Protein 1VKW (pdb70)

Solvent-accessible surface area: 11860 Å² total

Foldseek 3Di:
DDDPPDDDDDFALLVLLVQADAADAADPPDDCVVVVVLVPDDFDFQPDQFDKDWDPVDPQTKIWTFFDPDQRRLLRRLQRVLSSSSVLSRVQKHWHWDDDPDPRTRIIITIHHHPDRDDDQDFDDLVVQEPDDLVVDDPLVNSLSVLRSFADVVNPSFWHWYDDPQKIKIFGPRRSSNSNSVNSSQRSLCVVLVDHWHWDDDPDTMIMTRRND

Organism: Thermotoga maritima (strain ATCC 43589 / DSM 3109 / JCM 10099 / NBRC 100826 / MSB8) (NCBI:txid243274)

B-factor: mean 36.59, std 9.42, range [19.05, 87.23]

Secondary structure (DSSP, 8-state):
----S-------HHHHHHH--B---B-----HHHHHHHHH-----SS-----EEE-SSSSEEEE----SSHHHHHHHHHHHHHHHHHHHHTT-EEE----SSTT-S--EEEE-BS----------HHHHBSS-GGGS-HHHHHHH--TTS--GGG----EEEE-SSEEEEE-S-HHHHHHHHHHHHHHHHHHHSS--EEEEETTTEEEEES--

Radius of gyration: 17.35 Å; Cα contacts (8 Å, |Δi|>4): 356; chains: 1; bounding box: 37×42×56 Å

Nearest PDB structures (foldseek):
  1vkw-assembly1_A  TM=1.005E+00  e=9.654E-43  Thermotoga maritima MSB8
  9cxn-assembly1_B  TM=3.225E-01  e=1.544E+00  Homo sapiens
  9cx8-assembly1_B  TM=3.210E-01  e=4.186E+00  Homo sapiens
  9cxw-assembly1_B  TM=3.271E-01  e=6.311E+00  Homo sapiens

CATH classification: 3.40.109.10 (+1 more: 3.40.109.30)

Structure (mmCIF, N/CA/C/O backbone):
data_1VKW
#
_entry.id   1VKW
#
_cell.length_a   45.299
_cell.length_b   45.299
_cell.length_c   192.752
_cell.angle_alpha   90.00
_cell.angle_beta   90.00
_cell.angle_gamma   120.00
#
_symmetry.space_group_name_H-M   'P 31 2 1'
#
loop_
_entity.id
_entity.type
_entity.pdbx_description
1 polymer 'putative nitroreductase'
2 non-polymer 'SULFATE ION'
3 water water
#
loop_
_atom_site.group_PDB
_atom_site.id
_atom_site.type_symbol
_atom_site.label_atom_id
_atom_site.label_alt_id
_atom_site.label_comp_id
_atom_site.label_asym_id
_atom_site.label_entity_id
_atom_site.label_seq_id
_atom_site.pdbx_PDB_ins_code
_atom_site.Cartn_x
_atom_site.Cartn_y
_atom_site.Cartn_z
_atom_site.occupancy
_atom_site.B_iso_or_equiv
_atom_site.auth_seq_id
_atom_site.auth_comp_id
_atom_site.auth_asym_id
_atom_site.auth_atom_id
_atom_site.pdbx_PDB_model_num
ATOM 1 N N . GLY A 1 2 ? 28.044 -14.750 -13.664 1.00 43.23 -10 GLY A N 1
ATOM 2 C CA . GLY A 1 2 ? 27.976 -15.708 -12.520 1.00 44.11 -10 GLY A CA 1
ATOM 3 C C . GLY A 1 2 ? 26.543 -15.850 -12.054 1.00 44.14 -10 GLY A C 1
ATOM 4 O O . GLY A 1 2 ? 25.648 -15.207 -12.613 1.00 42.92 -10 GLY A O 1
ATOM 5 N N . SER A 1 3 ? 26.321 -16.685 -11.038 1.00 44.78 -9 SER A N 1
ATOM 6 C CA . SER A 1 3 ? 24.989 -16.836 -10.450 1.00 46.19 -9 SER A CA 1
ATOM 7 C C . SER A 1 3 ? 25.036 -16.899 -8.922 1.00 46.42 -9 SER A C 1
ATOM 8 O O . SER A 1 3 ? 26.060 -17.235 -8.328 1.00 45.47 -9 SER A O 1
ATOM 11 N N . ASP A 1 4 ? 23.911 -16.563 -8.301 1.00 46.44 -8 ASP A N 1
ATOM 12 C CA . ASP A 1 4 ? 23.837 -16.426 -6.850 1.00 46.88 -8 ASP A CA 1
ATOM 13 C C . ASP A 1 4 ? 22.401 -16.124 -6.426 1.00 46.23 -8 ASP A C 1
ATOM 14 O O . ASP A 1 4 ? 21.617 -15.564 -7.207 1.00 45.17 -8 ASP A O 1
ATOM 19 N N . LYS A 1 5 ? 22.052 -16.481 -5.193 1.00 44.67 -7 LYS A N 1
ATOM 20 C CA . LYS A 1 5 ? 20.764 -16.083 -4.626 1.00 44.63 -7 LYS A CA 1
ATOM 21 C C . LYS A 1 5 ? 20.602 -14.573 -4.702 1.00 43.58 -7 LYS A C 1
ATOM 22 O O . LYS A 1 5 ? 21.582 -13.846 -4.606 1.00 44.56 -7 LYS A O 1
ATOM 28 N N . ILE A 1 6 ? 19.369 -14.107 -4.879 1.00 44.06 -6 ILE A N 1
ATOM 29 C CA . ILE A 1 6 ? 19.082 -12.673 -4.856 1.00 45.22 -6 ILE A CA 1
ATOM 30 C C . ILE A 1 6 ? 19.565 -12.064 -3.533 1.00 45.65 -6 ILE A C 1
ATOM 31 O O . ILE A 1 6 ? 20.239 -11.028 -3.534 1.00 44.73 -6 ILE A O 1
ATOM 36 N N . HIS A 1 7 ? 19.235 -12.720 -2.419 1.00 45.95 -5 HIS A N 1
ATOM 37 C CA . HIS A 1 7 ? 19.818 -12.369 -1.121 1.00 46.31 -5 HIS A CA 1
ATOM 38 C C . HIS A 1 7 ? 19.946 -13.595 -0.232 1.00 48.21 -5 HIS A C 1
ATOM 39 O O . HIS A 1 7 ? 18.980 -14.332 -0.045 1.00 48.34 -5 HIS A O 1
ATOM 46 N N . HIS A 1 8 ? 21.140 -13.814 0.313 1.00 51.29 -4 HIS A N 1
ATOM 47 C CA . HIS A 1 8 ? 21.306 -14.767 1.414 1.00 53.57 -4 HIS A CA 1
ATOM 48 C C . HIS A 1 8 ? 20.915 -14.034 2.695 1.00 54.37 -4 HIS A C 1
ATOM 49 O O . HIS A 1 8 ? 21.176 -12.837 2.830 1.00 53.18 -4 HIS A O 1
ATOM 56 N N . HIS A 1 9 ? 20.296 -14.744 3.633 1.00 55.90 -3 HIS A N 1
ATOM 57 C CA . HIS A 1 9 ? 19.858 -14.099 4.861 1.00 57.72 -3 HIS A CA 1
ATOM 58 C C . HIS A 1 9 ? 21.047 -13.831 5.774 1.00 58.02 -3 HIS A C 1
ATOM 59 O O . HIS A 1 9 ? 22.013 -14.596 5.804 1.00 57.31 -3 HIS A O 1
ATOM 66 N N . HIS A 1 10 ? 20.969 -12.720 6.495 1.00 59.53 -2 HIS A N 1
ATOM 67 C CA . HIS A 1 10 ? 21.936 -12.389 7.537 1.00 60.70 -2 HIS A CA 1
ATOM 68 C C . HIS A 1 10 ? 21.180 -12.030 8.814 1.00 60.59 -2 HIS A C 1
ATOM 69 O O . HIS A 1 10 ? 20.108 -11.422 8.764 1.00 59.75 -2 HIS A O 1
ATOM 76 N N . HIS A 1 11 ? 21.735 -12.421 9.953 1.00 61.81 -1 HIS A N 1
ATOM 77 C CA . HIS A 1 11 ? 21.177 -12.043 11.243 1.00 63.07 -1 HIS A CA 1
ATOM 78 C C . HIS A 1 11 ? 21.252 -10.529 11.387 1.00 62.30 -1 HIS A C 1
ATOM 79 O O . HIS A 1 11 ? 22.341 -9.959 11.349 1.00 62.93 -1 HIS A O 1
ATOM 86 N N . HIS A 1 12 ? 20.094 -9.885 11.515 1.00 60.99 0 HIS A N 1
ATOM 87 C CA . HIS A 1 12 ? 20.033 -8.455 11.820 1.00 60.41 0 HIS A CA 1
ATOM 88 C C . HIS A 1 12 ? 20.361 -8.268 13.298 1.00 57.31 0 HIS A C 1
ATOM 89 O O . HIS A 1 12 ? 19.612 -8.729 14.162 1.00 58.67 0 HIS A O 1
ATOM 104 N N . ASN A 1 14 ? 20.447 -6.000 16.506 1.00 40.26 2 ASN A N 1
ATOM 105 C CA . ASN A 1 14 ? 19.838 -4.788 17.037 1.00 36.69 2 ASN A CA 1
ATOM 106 C C . ASN A 1 14 ? 20.907 -3.932 17.708 1.00 33.62 2 ASN A C 1
ATOM 107 O O . ASN A 1 14 ? 22.058 -4.353 17.842 1.00 29.96 2 ASN A O 1
ATOM 112 N N . ILE A 1 15 ? 20.518 -2.722 18.095 1.00 30.85 3 ILE A N 1
ATOM 113 C CA . ILE A 1 15 ? 21.435 -1.751 18.666 1.00 29.68 3 ILE A CA 1
ATOM 114 C C . ILE A 1 15 ? 22.229 -2.294 19.867 1.00 27.22 3 ILE A C 1
ATOM 115 O O . ILE A 1 15 ? 23.404 -1.976 20.023 1.00 26.16 3 ILE A O 1
ATOM 120 N N . PHE A 1 16 ? 21.590 -3.093 20.717 1.00 26.03 4 PHE A N 1
ATOM 121 C CA . PHE A 1 16 ? 22.256 -3.634 21.895 1.00 26.88 4 PHE A CA 1
ATOM 122 C C . PHE A 1 16 ? 23.371 -4.603 21.493 1.00 27.39 4 PHE A C 1
ATOM 123 O O . PHE A 1 16 ? 24.483 -4.579 22.041 1.00 26.52 4 PHE A O 1
ATOM 131 N N . GLU A 1 17 ? 23.074 -5.440 20.508 1.00 28.22 5 GLU A N 1
ATOM 132 C CA . GLU A 1 17 ? 24.041 -6.418 20.030 1.00 28.47 5 GLU A CA 1
ATOM 133 C C . GLU A 1 17 ? 25.196 -5.715 19.312 1.00 26.79 5 GLU A C 1
ATOM 134 O O . GLU A 1 17 ? 26.347 -6.078 19.499 1.00 28.02 5 GLU A O 1
ATOM 140 N N . ALA A 1 18 ? 24.898 -4.681 18.530 1.00 28.17 6 ALA A N 1
ATOM 141 C CA . ALA A 1 18 ? 25.947 -3.892 17.858 1.00 26.80 6 ALA A CA 1
ATOM 142 C C . ALA A 1 18 ? 26.907 -3.237 18.852 1.00 26.80 6 ALA A C 1
ATOM 143 O O . ALA A 1 18 ? 28.124 -3.301 18.681 1.00 27.41 6 ALA A O 1
ATOM 145 N N . ILE A 1 19 ? 26.365 -2.600 19.890 1.00 26.11 7 ILE A N 1
ATOM 146 C CA . ILE A 1 19 ? 27.202 -1.989 20.921 1.00 25.72 7 ILE A CA 1
ATOM 147 C C . ILE A 1 19 ? 28.050 -3.056 21.619 1.00 26.51 7 ILE A C 1
ATOM 148 O O . ILE A 1 19 ? 29.252 -2.868 21.825 1.00 27.31 7 ILE A O 1
ATOM 153 N N . GLU A 1 20 ? 27.429 -4.177 21.973 1.00 27.96 8 GLU A N 1
ATOM 154 C CA . GLU A 1 20 ? 28.131 -5.239 22.685 1.00 30.56 8 GLU A CA 1
ATOM 155 C C . GLU A 1 20 ? 29.173 -5.936 21.799 1.00 28.80 8 GLU A C 1
ATOM 156 O O . GLU A 1 20 ? 30.184 -6.417 22.303 1.00 28.00 8 GLU A O 1
ATOM 162 N N . ASN A 1 21 ? 28.934 -5.993 20.489 1.00 28.29 9 ASN A N 1
ATOM 163 C CA . ASN A 1 21 ? 29.891 -6.630 19.561 1.00 28.17 9 ASN A CA 1
ATOM 164 C C . ASN A 1 21 ? 30.912 -5.671 18.946 1.00 26.59 9 ASN A C 1
ATOM 165 O O . ASN A 1 21 ? 31.764 -6.094 18.165 1.00 27.38 9 ASN A O 1
ATOM 170 N N . ARG A 1 22 ? 30.834 -4.393 19.284 1.00 26.14 10 ARG A N 1
ATOM 171 C CA . ARG A 1 22 ? 31.800 -3.421 18.768 1.00 26.09 10 ARG A CA 1
ATOM 172 C C . ARG A 1 22 ? 33.074 -3.460 19.599 1.00 26.79 10 ARG A C 1
ATOM 173 O O . ARG A 1 22 ? 33.035 -3.185 20.796 1.00 24.96 10 ARG A O 1
ATOM 181 N N . HIS A 1 23 ? 34.198 -3.777 18.955 1.00 27.36 11 HIS A N 1
ATOM 182 C CA . HIS A 1 23 ? 35.519 -3.773 19.610 1.00 28.65 11 HIS A CA 1
ATOM 183 C C . HIS A 1 23 ? 36.516 -3.037 18.727 1.00 28.71 11 HIS A C 1
ATOM 184 O O . HIS A 1 23 ? 36.385 -3.030 17.508 1.00 29.31 11 HIS A O 1
ATOM 191 N N . SER A 1 24 ? 37.528 -2.438 19.336 1.00 29.82 12 SER A N 1
ATOM 192 C CA . SER A 1 24 ? 38.602 -1.824 18.559 1.00 31.25 12 SER A CA 1
ATOM 193 C C . SER A 1 24 ? 39.479 -2.925 17.968 1.00 31.89 12 SER A C 1
ATOM 194 O O . SER A 1 24 ? 39.993 -3.768 18.702 1.00 31.75 12 SER A O 1
ATOM 197 N N . VAL A 1 25 ? 39.603 -2.928 16.640 1.00 32.55 13 VAL A N 1
ATOM 198 C CA . VAL A 1 25 ? 40.399 -3.911 15.909 1.00 33.46 13 VAL A CA 1
ATOM 199 C C . VAL A 1 25 ? 41.399 -3.168 15.023 1.00 33.77 13 VAL A C 1
ATOM 200 O O . VAL A 1 25 ? 41.016 -2.266 14.285 1.00 33.00 13 VAL A O 1
ATOM 204 N N . ARG A 1 26 ? 42.674 -3.532 15.139 1.00 35.80 14 ARG A N 1
ATOM 205 C CA . ARG A 1 26 ? 43.757 -2.978 14.307 1.00 37.27 14 ARG A CA 1
ATOM 206 C C . ARG A 1 26 ? 44.280 -4.015 13.303 1.00 38.52 14 ARG A C 1
ATOM 207 O O . ARG A 1 26 ? 44.885 -3.657 12.290 1.00 39.34 14 ARG A O 1
ATOM 215 N N . ASP A 1 27 ? 44.041 -5.294 13.590 1.00 39.61 15 ASP A N 1
ATOM 216 C CA . ASP A 1 27 ? 44.556 -6.402 12.795 1.00 39.92 15 ASP A CA 1
ATOM 217 C C . ASP A 1 27 ? 43.415 -7.027 11.978 1.00 41.08 15 ASP A C 1
ATOM 218 O O . ASP A 1 27 ? 42.559 -7.724 12.529 1.00 41.13 15 ASP A O 1
ATOM 223 N N . PHE A 1 28 ? 43.419 -6.769 10.666 1.00 42.02 16 PHE A N 1
ATOM 224 C CA . PHE A 1 28 ? 42.305 -7.113 9.771 1.00 42.67 16 PHE A CA 1
ATOM 225 C C . PHE A 1 28 ? 42.680 -8.150 8.720 1.00 45.00 16 PHE A C 1
ATOM 226 O O . PHE A 1 28 ? 43.830 -8.581 8.634 1.00 45.25 16 PHE A O 1
ATOM 234 N N . LEU A 1 29 ? 41.681 -8.536 7.925 1.00 46.85 17 LEU A N 1
ATOM 235 C CA . LEU A 1 29 ? 41.868 -9.331 6.713 1.00 48.34 17 LEU A CA 1
ATOM 236 C C . LEU A 1 29 ? 41.783 -8.393 5.499 1.00 49.80 17 LEU A C 1
ATOM 237 O O . LEU A 1 29 ? 41.987 -7.187 5.635 1.00 49.94 17 LEU A O 1
ATOM 242 N N . GLU A 1 30 ? 41.521 -8.945 4.313 1.00 51.40 18 GLU A N 1
ATOM 243 C CA . GLU A 1 30 ? 41.181 -8.141 3.130 1.00 51.91 18 GLU A CA 1
ATOM 244 C C . GLU A 1 30 ? 39.998 -8.714 2.335 1.00 52.30 18 GLU A C 1
ATOM 245 O O . GLU A 1 30 ? 39.665 -8.199 1.267 1.00 51.97 18 GLU A O 1
ATOM 251 N N . ARG A 1 31 ? 39.342 -9.738 2.883 1.00 53.01 19 ARG A N 1
ATOM 252 C CA . ARG A 1 31 ? 38.417 -10.595 2.124 1.00 53.42 19 ARG A CA 1
ATOM 253 C C . ARG A 1 31 ? 37.483 -9.878 1.149 1.00 53.91 19 ARG A C 1
ATOM 254 O O . ARG A 1 31 ? 37.221 -10.393 0.064 1.00 53.59 19 ARG A O 1
ATOM 262 N N . LYS A 1 32 ? 36.976 -8.708 1.528 1.00 55.12 20 LYS A N 1
ATOM 263 C CA . LYS A 1 32 ? 36.098 -7.947 0.638 1.00 56.14 20 LYS A CA 1
ATOM 264 C C . LYS A 1 32 ? 35.795 -6.534 1.134 1.00 56.95 20 LYS A C 1
ATOM 265 O O . LYS A 1 32 ? 35.658 -6.297 2.337 1.00 57.00 20 LYS A O 1
ATOM 275 N N . PRO A 1 34 ? 33.575 -3.989 -1.327 1.00 54.99 22 PRO A N 1
ATOM 276 C CA . PRO A 1 34 ? 33.065 -3.494 -2.604 1.00 53.68 22 PRO A CA 1
ATOM 277 C C . PRO A 1 34 ? 32.554 -2.055 -2.519 1.00 52.20 22 PRO A C 1
ATOM 278 O O . PRO A 1 34 ? 32.564 -1.457 -1.446 1.00 52.25 22 PRO A O 1
ATOM 282 N N . GLU A 1 35 ? 32.132 -1.501 -3.653 1.00 50.72 23 GLU A N 1
ATOM 283 C CA . GLU A 1 35 ? 31.458 -0.200 -3.673 1.00 49.08 23 GLU A CA 1
ATOM 284 C C . GLU A 1 35 ? 30.078 -0.325 -3.021 1.00 47.80 23 GLU A C 1
ATOM 285 O O . GLU A 1 35 ? 29.525 0.654 -2.512 1.00 47.14 23 GLU A O 1
ATOM 287 N N . ARG A 1 36 ? 29.536 -1.542 -3.045 1.00 46.24 24 ARG A N 1
ATOM 288 C CA . ARG A 1 36 ? 28.279 -1.869 -2.379 1.00 44.89 24 ARG A CA 1
ATOM 289 C C . ARG A 1 36 ? 28.274 -1.474 -0.901 1.00 42.88 24 ARG A C 1
ATOM 290 O O . ARG A 1 36 ? 27.254 -1.008 -0.397 1.00 41.99 24 ARG A O 1
ATOM 298 N N . VAL A 1 37 ? 29.400 -1.650 -0.210 1.00 41.33 25 VAL A N 1
ATOM 299 C CA . VAL A 1 37 ? 29.484 -1.243 1.198 1.00 40.39 25 VAL A CA 1
ATOM 300 C C . VAL A 1 37 ? 29.597 0.277 1.331 1.00 38.58 25 VAL A C 1
ATOM 301 O O . VAL A 1 37 ? 29.116 0.842 2.307 1.00 37.19 25 VAL A O 1
ATOM 305 N N . LYS A 1 38 ? 30.214 0.938 0.351 1.00 37.31 26 LYS A N 1
ATOM 306 C CA . LYS A 1 38 ? 30.172 2.403 0.289 1.00 36.45 26 LYS A CA 1
ATOM 307 C C . LYS A 1 38 ? 28.721 2.857 0.120 1.00 35.66 26 LYS A C 1
ATOM 308 O O . LYS A 1 38 ? 28.265 3.767 0.820 1.00 34.72 26 LYS A O 1
ATOM 314 N N . ASP A 1 39 ? 28.001 2.202 -0.796 1.00 34.71 27 ASP A N 1
ATOM 315 C CA . ASP A 1 39 ? 26.576 2.481 -1.014 1.00 34.32 27 ASP A CA 1
ATOM 316 C C . ASP A 1 39 ? 25.787 2.338 0.283 1.00 33.59 27 ASP A C 1
ATOM 317 O O . ASP A 1 39 ? 25.014 3.225 0.651 1.00 33.05 27 ASP A O 1
ATOM 322 N N . ASP A 1 40 ? 26.000 1.223 0.977 1.00 32.94 28 ASP A N 1
ATOM 323 C CA . ASP A 1 40 ? 25.309 0.944 2.234 1.00 32.68 28 ASP A CA 1
ATOM 324 C C . ASP A 1 40 ? 25.521 2.064 3.268 1.00 31.88 28 ASP A C 1
ATOM 325 O O . ASP A 1 40 ? 24.571 2.494 3.922 1.00 31.14 28 ASP A O 1
ATOM 330 N N . ILE A 1 41 ? 26.760 2.537 3.396 1.00 31.66 29 ILE A N 1
ATOM 331 C CA . ILE A 1 41 ? 27.083 3.622 4.330 1.00 32.31 29 ILE A CA 1
ATOM 332 C C . ILE A 1 41 ? 26.368 4.909 3.940 1.00 31.83 29 ILE A C 1
ATOM 333 O O . ILE A 1 41 ? 25.806 5.597 4.790 1.00 29.43 29 ILE A O 1
ATOM 338 N N . GLU A 1 42 ? 26.392 5.231 2.650 1.00 33.40 30 GLU A N 1
ATOM 339 C CA . GLU A 1 42 ? 25.770 6.461 2.150 1.00 33.82 30 GLU A CA 1
ATOM 340 C C . GLU A 1 42 ? 24.250 6.491 2.359 1.00 33.30 30 GLU A C 1
ATOM 341 O O . GLU A 1 42 ? 23.672 7.558 2.574 1.00 33.46 30 GLU A O 1
ATOM 347 N N . ASN A 1 43 ? 23.620 5.322 2.330 1.00 32.67 31 ASN A N 1
ATOM 348 C CA . ASN A 1 43 ? 22.184 5.220 2.564 1.00 33.86 31 ASN A CA 1
ATOM 349 C C . ASN A 1 43 ? 21.807 5.258 4.051 1.00 34.41 31 ASN A C 1
ATOM 350 O O . ASN A 1 43 ? 20.647 5.504 4.389 1.00 35.64 31 ASN A O 1
ATOM 355 N N . LEU A 1 44 ? 22.772 4.992 4.932 1.00 33.90 32 LEU A N 1
ATOM 356 C CA . LEU A 1 44 ? 22.522 4.984 6.369 1.00 33.73 32 LEU A CA 1
ATOM 357 C C . LEU A 1 44 ? 21.883 6.307 6.776 1.00 33.70 32 LEU A C 1
ATOM 358 O O . LEU A 1 44 ? 22.413 7.371 6.462 1.00 32.94 32 LEU A O 1
ATOM 363 N N . LEU A 1 45 ? 20.742 6.240 7.457 1.00 34.58 33 LEU A N 1
ATOM 364 C CA . LEU A 1 45 ? 20.136 7.439 8.027 1.00 34.80 33 LEU A CA 1
ATOM 365 C C . LEU A 1 45 ? 20.897 7.788 9.298 1.00 34.20 33 LEU A C 1
ATOM 366 O O . LEU A 1 45 ? 21.015 6.957 10.211 1.00 33.52 33 LEU A O 1
ATOM 371 N N . VAL A 1 46 ? 21.425 9.009 9.347 1.00 32.46 34 VAL A N 1
ATOM 372 C CA . VAL A 1 46 ? 22.211 9.462 10.496 1.00 32.29 34 VAL A CA 1
ATOM 373 C C . VAL A 1 46 ? 21.477 10.587 11.216 1.00 30.75 34 VAL A C 1
ATOM 374 O O . VAL A 1 46 ? 20.944 11.493 10.579 1.00 26.90 34 VAL A O 1
ATOM 378 N N . LYS A 1 47 ? 21.422 10.501 12.545 1.00 30.45 35 LYS A N 1
ATOM 379 C CA . LYS A 1 47 ? 20.906 11.594 13.364 1.00 28.94 35 LYS A CA 1
ATOM 380 C C . LYS A 1 47 ? 22.030 12.606 13.576 1.00 28.46 35 LYS A C 1
ATOM 381 O O . LYS A 1 47 ? 23.190 12.229 13.743 1.00 28.56 35 LYS A O 1
ATOM 387 N N . PHE A 1 48 ? 21.693 13.888 13.557 1.00 28.11 36 PHE A N 1
ATOM 388 C CA . PHE A 1 48 ? 22.672 14.925 13.859 1.00 29.02 36 PHE A CA 1
ATOM 389 C C . PHE A 1 48 ? 22.070 15.975 14.787 1.00 31.30 36 PHE A C 1
ATOM 390 O O . PHE A 1 48 ? 20.845 16.112 14.883 1.00 32.26 36 PHE A O 1
ATOM 398 N N . ILE A 1 49 ? 22.938 16.693 15.490 1.00 31.18 37 ILE A N 1
ATOM 399 C CA . ILE A 1 49 ? 22.502 17.672 16.472 1.00 32.83 37 ILE A CA 1
ATOM 400 C C . ILE A 1 49 ? 22.252 19.034 15.814 1.00 34.04 37 ILE A C 1
ATOM 401 O O . ILE A 1 49 ? 21.209 19.656 16.046 1.00 34.47 37 ILE A O 1
ATOM 406 N N . THR A 1 50 ? 23.218 19.489 15.014 1.00 32.55 38 THR A N 1
ATOM 407 C CA . THR A 1 50 ? 23.152 20.794 14.348 1.00 34.51 38 THR A CA 1
ATOM 408 C C . THR A 1 50 ? 23.235 20.646 12.835 1.00 33.66 38 THR A C 1
ATOM 409 O O . THR A 1 50 ? 22.331 21.076 12.111 1.00 34.20 38 THR A O 1
ATOM 413 N N . LYS A 1 51 ? 24.333 20.060 12.362 1.00 33.42 39 LYS A N 1
ATOM 414 C CA . LYS A 1 51 ? 24.560 19.895 10.939 1.00 34.11 39 LYS A CA 1
ATOM 415 C C . LYS A 1 51 ? 25.159 18.527 10.640 1.00 31.55 39 LYS A C 1
ATOM 416 O O . LYS A 1 51 ? 25.951 18.000 11.421 1.00 28.78 39 LYS A O 1
ATOM 422 N N . LYS A 1 52 ? 24.758 17.965 9.501 1.00 30.64 40 LYS A N 1
ATOM 423 C CA . LYS A 1 52 ? 25.274 16.686 9.030 1.00 30.57 40 LYS A CA 1
ATOM 424 C C . LYS A 1 52 ? 26.639 16.943 8.433 1.00 30.45 40 LYS A C 1
ATOM 425 O O . LYS A 1 52 ? 26.790 17.831 7.602 1.00 31.15 40 LYS A O 1
ATOM 431 N N . LEU A 1 53 ? 27.635 16.174 8.849 1.00 30.79 41 LEU A N 1
ATOM 432 C CA . LEU A 1 53 ? 28.979 16.319 8.292 1.00 30.25 41 LEU A CA 1
ATOM 433 C C . LEU A 1 53 ? 29.080 15.708 6.904 1.00 29.83 41 LEU A C 1
ATOM 434 O O . LEU A 1 53 ? 28.168 15.024 6.451 1.00 30.94 41 LEU A O 1
ATOM 439 N N . ASP A 1 5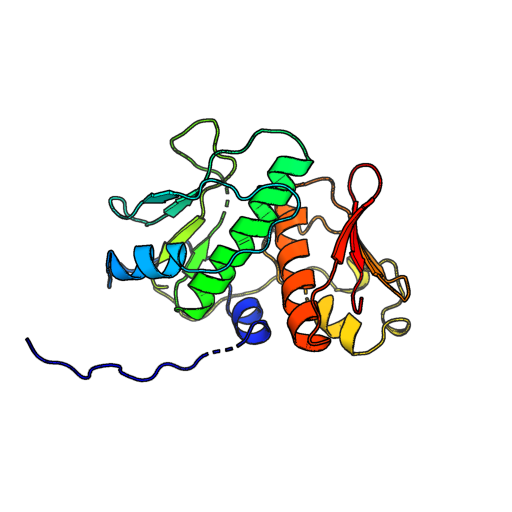4 ? 30.193 15.990 6.230 1.00 28.57 42 ASP A N 1
ATOM 440 C CA . ASP A 1 54 ? 30.443 15.507 4.878 1.00 28.32 42 ASP A CA 1
ATOM 441 C C . ASP A 1 54 ? 31.334 14.268 4.944 1.00 27.43 42 ASP A C 1
ATOM 442 O O . ASP A 1 54 ? 32.558 14.352 4.820 1.00 25.61 42 ASP A O 1
ATOM 447 N N . TRP A 1 55 ? 30.709 13.112 5.142 1.00 27.93 43 TRP A N 1
ATOM 448 C CA . TRP A 1 55 ? 31.457 11.876 5.340 1.00 28.38 43 TRP A CA 1
ATOM 449 C C . TRP A 1 55 ? 32.032 11.334 4.033 1.00 29.90 43 TRP A C 1
ATOM 450 O O . TRP A 1 55 ? 31.379 11.348 2.979 1.00 30.49 43 TRP A O 1
ATOM 461 N N . LYS A 1 56 ? 33.281 10.886 4.132 1.00 31.34 44 LYS A N 1
ATOM 462 C CA . LYS A 1 56 ? 34.048 10.383 3.006 1.00 32.85 44 LYS A CA 1
ATOM 463 C C . LYS A 1 56 ? 34.518 8.980 3.345 1.00 34.53 44 LYS A C 1
ATOM 464 O O . LYS A 1 56 ? 34.823 8.687 4.509 1.00 32.05 44 LYS A O 1
ATOM 470 N N . ILE A 1 57 ? 34.563 8.122 2.327 1.00 35.98 45 ILE A N 1
ATOM 471 C CA . ILE A 1 57 ? 34.945 6.723 2.491 1.00 38.92 45 ILE A CA 1
ATOM 472 C C . ILE A 1 57 ? 36.096 6.416 1.540 1.00 39.99 45 ILE A C 1
ATOM 473 O O . ILE A 1 57 ? 35.951 6.565 0.327 1.00 39.70 45 ILE A O 1
ATOM 478 N N . ASN A 1 58 ? 37.240 6.014 2.094 1.00 41.61 46 ASN A N 1
ATOM 479 C CA . ASN A 1 58 ? 38.390 5.615 1.288 1.00 43.09 46 ASN A CA 1
ATOM 480 C C . ASN A 1 58 ? 38.560 4.098 1.305 1.00 44.08 46 ASN A C 1
ATOM 481 O O . ASN A 1 58 ? 38.829 3.510 2.354 1.00 43.41 46 ASN A O 1
ATOM 486 N N . LEU A 1 59 ? 38.395 3.477 0.137 1.00 45.48 47 LEU A N 1
ATOM 487 C CA . LEU A 1 59 ? 38.622 2.040 -0.033 1.00 46.04 47 LEU A CA 1
ATOM 488 C C . LEU A 1 59 ? 39.624 1.797 -1.168 1.00 45.57 47 LEU A C 1
ATOM 489 O O . LEU A 1 59 ? 39.566 0.787 -1.871 1.00 46.71 47 LEU A O 1
ATOM 494 N N . SER A 1 60 ? 40.547 2.746 -1.326 1.00 44.77 48 SER A N 1
ATOM 495 C CA . SER A 1 60 ? 41.706 2.593 -2.198 1.00 43.64 48 SER A CA 1
ATOM 496 C C . SER A 1 60 ? 42.978 2.520 -1.350 1.00 42.36 48 SER A C 1
ATOM 497 O O . SER A 1 60 ? 44.092 2.703 -1.856 1.00 42.72 48 SER A O 1
ATOM 500 N N . SER A 1 61 ? 42.795 2.256 -0.058 1.00 40.84 49 SER A N 1
ATOM 501 C CA . SER A 1 61 ? 43.892 2.071 0.881 1.00 39.43 49 SER A CA 1
ATOM 502 C C . SER A 1 61 ? 43.546 0.896 1.795 1.00 37.07 49 SER A C 1
ATOM 503 O O . SER A 1 61 ? 42.357 0.623 2.029 1.00 36.00 49 SER A O 1
ATOM 506 N N . PHE A 1 62 ? 44.575 0.167 2.247 1.00 36.36 50 PHE A N 1
ATOM 507 C CA . PHE A 1 62 ? 44.403 -0.831 3.300 1.00 34.47 50 PHE A CA 1
ATOM 508 C C . PHE A 1 62 ? 45.094 -0.328 4.577 1.00 32.95 50 PHE A C 1
ATOM 509 O O . PHE A 1 62 ? 46.300 -0.089 4.574 1.00 32.70 50 PHE A O 1
ATOM 517 N N . PRO A 1 63 ? 44.352 -0.159 5.671 1.00 32.84 51 PRO A N 1
ATOM 518 C CA . PRO A 1 63 ? 42.932 -0.486 5.749 1.00 31.82 51 PRO A CA 1
ATOM 519 C C . PRO A 1 63 ? 42.057 0.579 5.063 1.00 31.19 51 PRO A C 1
ATOM 520 O O . PRO A 1 63 ? 42.591 1.721 4.774 1.00 31.40 51 PRO A O 1
ATOM 524 N N . SER A 1 64 ? 40.762 0.179 4.877 1.00 30.41 52 SER A N 1
ATOM 525 C CA . SER A 1 64 ? 39.730 1.134 4.478 1.00 29.69 52 SER A CA 1
ATOM 526 C C . SER A 1 64 ? 39.411 2.030 5.659 1.00 28.92 52 SER A C 1
ATOM 527 O O . SER A 1 64 ? 39.412 1.574 6.817 1.00 27.55 52 SER A O 1
ATOM 530 N N . TYR A 1 65 ? 39.106 3.295 5.378 1.00 29.28 53 TYR A N 1
ATOM 531 C CA . TYR A 1 65 ? 38.708 4.219 6.440 1.00 27.74 53 TYR A CA 1
ATOM 532 C C . TYR A 1 65 ? 37.713 5.294 6.009 1.00 27.98 53 TYR A C 1
ATOM 533 O O . TYR A 1 65 ? 37.665 5.700 4.840 1.00 28.45 53 TYR A O 1
ATOM 542 N N . ILE A 1 66 ? 36.933 5.737 6.991 1.00 27.45 54 ILE A N 1
ATOM 543 C CA . ILE A 1 66 ? 35.929 6.777 6.831 1.00 28.38 54 ILE A CA 1
ATOM 544 C C . ILE A 1 66 ? 36.391 7.984 7.627 1.00 27.66 54 ILE A C 1
ATOM 545 O O . ILE A 1 66 ? 37.056 7.839 8.657 1.00 27.48 54 ILE A O 1
ATOM 550 N N . TYR A 1 67 ? 36.043 9.172 7.148 1.00 27.64 55 TYR A N 1
ATOM 551 C CA . TYR A 1 67 ? 36.387 10.403 7.836 1.00 28.66 55 TYR A CA 1
ATOM 552 C C . TYR A 1 67 ? 35.594 11.583 7.287 1.00 30.54 55 TYR A C 1
ATOM 553 O O . TYR A 1 67 ? 34.978 11.500 6.223 1.00 30.15 55 TYR A O 1
ATOM 562 N N . ALA A 1 68 ? 35.640 12.691 8.016 1.00 31.87 56 ALA A N 1
ATOM 563 C CA . ALA A 1 68 ? 35.052 13.943 7.562 1.00 33.07 56 ALA A CA 1
ATOM 564 C C . ALA A 1 68 ? 35.874 15.100 8.101 1.00 33.89 56 ALA A C 1
ATOM 565 O O . ALA A 1 68 ? 36.634 14.944 9.058 1.00 34.61 56 ALA A O 1
ATOM 567 N N . LYS A 1 69 ? 35.733 16.259 7.476 1.00 35.09 57 LYS A N 1
ATOM 568 C CA . LYS A 1 69 ? 36.386 17.460 7.962 1.00 35.83 57 LYS A CA 1
ATOM 569 C C . LYS A 1 69 ? 35.558 18.024 9.108 1.00 36.39 57 LYS A C 1
ATOM 570 O O . LYS A 1 69 ? 34.324 18.087 9.021 1.00 36.33 57 LYS A O 1
ATOM 572 N N . ALA A 1 70 ? 36.233 18.402 10.190 1.00 37.01 58 ALA A N 1
ATOM 573 C CA . ALA A 1 70 ? 35.578 19.075 11.306 1.00 37.81 58 ALA A CA 1
ATOM 574 C C . ALA A 1 70 ? 36.419 20.255 11.774 1.00 38.13 58 ALA A C 1
ATOM 575 O O . ALA A 1 70 ? 37.644 20.248 11.640 1.00 39.12 58 ALA A O 1
ATOM 577 N N . GLU A 1 71 ? 35.748 21.280 12.289 1.00 38.85 59 GLU A N 1
ATOM 578 C CA . GLU A 1 71 ? 36.422 22.399 12.940 1.00 37.94 59 GLU A CA 1
ATOM 579 C C . GLU A 1 71 ? 36.833 21.960 14.335 1.00 35.87 59 GLU A C 1
ATOM 580 O O . GLU A 1 71 ? 36.178 21.109 14.933 1.00 35.43 59 GLU A O 1
ATOM 586 N N . LYS A 1 72 ? 37.913 22.540 14.848 1.00 34.63 60 LYS A N 1
ATOM 587 C CA . LYS A 1 72 ? 38.378 22.276 16.210 1.00 34.64 60 LYS A CA 1
ATOM 588 C C . LYS A 1 72 ? 37.645 23.206 17.173 1.00 34.21 60 LYS A C 1
ATOM 589 O O . LYS A 1 72 ? 38.235 24.133 17.742 1.00 35.82 60 LYS A O 1
ATOM 591 N N . HIS A 1 73 ? 36.344 22.975 17.301 1.00 31.85 61 HIS A N 1
ATOM 592 C CA . HIS A 1 73 ? 35.492 23.694 18.240 1.00 31.35 61 HIS A CA 1
ATOM 593 C C . HIS A 1 73 ? 34.681 22.623 18.953 1.00 29.88 61 HIS A C 1
ATOM 594 O O . HIS A 1 73 ? 34.417 21.570 18.376 1.00 28.30 61 HIS A O 1
ATOM 601 N N . PHE A 1 74 ? 34.277 22.890 20.190 1.00 29.00 62 PHE A N 1
ATOM 602 C CA . PHE A 1 74 ? 33.611 21.872 20.998 1.00 30.61 62 PHE A CA 1
ATOM 603 C C . PHE A 1 74 ? 32.396 21.218 20.301 1.00 30.45 62 PHE A C 1
ATOM 604 O O . PHE A 1 74 ? 32.350 19.981 20.133 1.00 28.49 62 PHE A O 1
ATOM 612 N N . ASP A 1 75 ? 31.425 22.034 19.889 1.00 29.99 63 ASP A N 1
ATOM 613 C CA . ASP A 1 75 ? 30.156 21.500 19.347 1.00 30.54 63 ASP A CA 1
ATOM 614 C C . ASP A 1 75 ? 30.359 20.688 18.056 1.00 28.73 63 ASP A C 1
ATOM 615 O O . ASP A 1 75 ? 29.698 19.663 17.842 1.00 25.56 63 ASP A O 1
ATOM 620 N N . GLU A 1 76 ? 31.274 21.137 17.200 1.00 27.60 64 GLU A N 1
ATOM 621 C CA . GLU A 1 76 ? 31.512 20.446 15.933 1.00 28.28 64 GLU A CA 1
ATOM 622 C C . GLU A 1 76 ? 32.192 19.104 16.157 1.00 26.52 64 GLU A C 1
ATOM 623 O O . GLU A 1 76 ? 31.967 18.158 15.400 1.00 27.06 64 GLU A O 1
ATOM 629 N N . LEU A 1 77 ? 33.032 19.020 17.183 1.00 25.46 65 LEU A N 1
ATOM 630 C CA . LEU A 1 77 ? 33.698 17.761 17.506 1.00 25.77 65 LEU A CA 1
ATOM 631 C C . LEU A 1 77 ? 32.745 16.751 18.173 1.00 26.58 65 LEU A C 1
ATOM 632 O O . LEU A 1 77 ? 32.854 15.553 17.930 1.00 26.57 65 LEU A O 1
ATOM 637 N N . VAL A 1 78 ? 31.821 17.231 19.004 1.00 26.04 66 VAL A N 1
ATOM 638 C CA . VAL A 1 78 ? 30.735 16.373 19.530 1.00 25.79 66 VAL A CA 1
ATOM 639 C C . VAL A 1 78 ? 29.946 15.787 18.352 1.00 27.39 66 VAL A C 1
ATOM 640 O O . VAL A 1 78 ? 29.639 14.593 18.335 1.00 24.20 66 VAL A O 1
ATOM 644 N N . GLU A 1 79 ? 29.648 16.635 17.366 1.00 26.95 67 GLU A N 1
ATOM 645 C CA . GLU A 1 79 ? 28.984 16.229 16.132 1.00 29.24 67 GLU A CA 1
ATOM 646 C C . GLU A 1 79 ? 29.751 15.115 15.441 1.00 29.03 67 GLU A C 1
ATOM 647 O O . GLU A 1 79 ? 29.155 14.128 15.011 1.00 31.53 67 GLU A O 1
ATOM 653 N N . TYR A 1 80 ? 31.071 15.284 15.326 1.00 30.38 68 TYR A N 1
ATOM 654 C CA . TYR A 1 80 ? 31.932 14.278 14.697 1.00 29.83 68 TYR A CA 1
ATOM 655 C C . TYR A 1 80 ? 31.833 12.931 15.425 1.00 29.09 68 TYR A C 1
ATOM 656 O O . TYR A 1 80 ? 31.607 11.891 14.801 1.00 28.08 68 TYR A O 1
ATOM 665 N N . GLY A 1 81 ? 31.972 12.958 16.747 1.00 28.38 69 GLY A N 1
ATOM 666 C CA . GLY A 1 81 ? 31.808 11.759 17.563 1.00 28.88 69 GLY A CA 1
ATOM 667 C C . GLY A 1 81 ? 30.422 11.149 17.460 1.00 28.09 69 GLY A C 1
ATOM 668 O O . GLY A 1 81 ? 30.282 9.941 17.319 1.00 26.75 69 GLY A O 1
ATOM 669 N N . PHE A 1 82 ? 29.399 12.000 17.495 1.00 29.03 70 PHE A N 1
ATOM 670 C CA . PHE A 1 82 ? 27.999 11.561 17.470 1.00 27.90 70 PHE A CA 1
ATOM 671 C C . PHE A 1 82 ? 27.644 10.848 16.157 1.00 27.61 70 PHE A C 1
ATOM 672 O O . PHE A 1 82 ? 27.111 9.734 16.163 1.00 25.33 70 PHE A O 1
ATOM 680 N N . GLN A 1 83 ? 27.976 11.477 15.034 1.00 26.54 71 GLN A N 1
ATOM 681 C CA . GLN A 1 83 ? 27.699 10.888 13.729 1.00 26.44 71 GLN A CA 1
ATOM 682 C C . GLN A 1 83 ? 28.634 9.731 13.427 1.00 24.46 71 GLN A C 1
ATOM 683 O O . GLN A 1 83 ? 28.210 8.723 12.867 1.00 24.93 71 GLN A O 1
ATOM 689 N N . GLY A 1 84 ? 29.902 9.891 13.793 1.00 25.56 72 GLY A N 1
ATOM 690 C CA . GLY A 1 84 ? 30.928 8.881 13.569 1.00 26.27 72 GLY A CA 1
ATOM 691 C C . GLY A 1 84 ? 30.642 7.555 14.261 1.00 26.41 72 GLY A C 1
ATOM 692 O O . GLY A 1 84 ? 30.835 6.491 13.674 1.00 27.46 72 GLY A O 1
ATOM 693 N N . GLU A 1 85 ? 30.170 7.606 15.502 1.00 27.34 73 GLU A N 1
ATOM 694 C CA . GLU A 1 85 ? 29.843 6.376 16.207 1.00 26.55 73 GLU A CA 1
ATOM 695 C C . GLU A 1 85 ? 28.583 5.711 15.636 1.00 27.31 73 GLU A C 1
ATOM 696 O O . GLU A 1 85 ? 28.485 4.488 15.654 1.00 25.43 73 GLU A O 1
ATOM 702 N N . GLN A 1 86 ? 27.643 6.492 15.092 1.00 26.72 74 GLN A N 1
ATOM 703 C CA . GLN A 1 86 ? 26.510 5.908 14.376 1.00 26.98 74 GLN A CA 1
ATOM 704 C C . GLN A 1 86 ? 26.989 5.045 13.209 1.00 26.64 74 GLN A C 1
ATOM 705 O O . GLN A 1 86 ? 26.477 3.941 12.980 1.00 27.93 74 GLN A O 1
ATOM 711 N N . ILE A 1 87 ? 27.982 5.550 12.485 1.00 25.84 75 ILE A N 1
ATOM 712 C CA . ILE A 1 87 ? 28.578 4.815 11.363 1.00 27.05 75 ILE A CA 1
ATOM 713 C C . ILE A 1 87 ? 29.319 3.555 11.838 1.00 25.57 75 ILE A C 1
ATOM 714 O O . ILE A 1 87 ? 29.176 2.478 11.234 1.00 25.32 75 ILE A O 1
ATOM 719 N N . VAL A 1 88 ? 30.093 3.694 12.916 1.00 25.49 76 VAL A N 1
ATOM 720 C CA . VAL A 1 88 ? 30.798 2.557 13.538 1.00 26.52 76 VAL A CA 1
ATOM 721 C C . VAL A 1 88 ? 29.836 1.436 13.879 1.00 25.89 76 VAL A C 1
ATOM 722 O O . VAL A 1 88 ? 30.074 0.270 13.550 1.00 25.36 76 VAL A O 1
ATOM 726 N N . LEU A 1 89 ? 28.742 1.796 14.532 1.00 25.56 77 LEU A N 1
ATOM 727 C CA . LEU A 1 89 ? 27.754 0.816 14.956 1.00 26.32 77 LEU A CA 1
ATOM 728 C C . LEU A 1 89 ? 27.040 0.172 13.777 1.00 26.08 77 LEU A C 1
ATOM 729 O O . LEU A 1 89 ? 26.678 -1.002 13.828 1.00 26.83 77 LEU A O 1
ATOM 734 N N . PHE A 1 90 ? 26.842 0.939 12.714 1.00 26.77 78 PHE A N 1
ATOM 735 C CA . PHE A 1 90 ? 26.303 0.386 11.488 1.00 27.70 78 PHE A CA 1
ATOM 736 C C . PHE A 1 90 ? 27.279 -0.638 10.883 1.00 28.30 78 PHE A C 1
ATOM 737 O O . PHE A 1 90 ? 26.885 -1.744 10.474 1.00 28.86 78 PHE A O 1
ATOM 745 N N . LEU A 1 91 ? 28.552 -0.268 10.829 1.00 27.39 79 LEU A N 1
ATOM 746 C CA . LEU A 1 91 ? 29.581 -1.145 10.278 1.00 27.18 79 LEU A CA 1
ATOM 747 C C . LEU A 1 91 ? 29.730 -2.420 11.112 1.00 26.65 79 LEU A C 1
ATOM 748 O O . LEU A 1 91 ? 29.915 -3.504 10.554 1.00 25.01 79 LEU A O 1
ATOM 753 N N . THR A 1 92 ? 29.645 -2.276 12.438 1.00 25.68 80 THR A N 1
ATOM 754 C CA . THR A 1 92 ? 29.654 -3.414 13.357 1.00 26.47 80 THR A CA 1
ATOM 755 C C . THR A 1 92 ? 28.549 -4.405 13.003 1.00 28.29 80 THR A C 1
ATOM 756 O O . THR A 1 92 ? 28.793 -5.612 12.886 1.00 28.68 80 THR A O 1
ATOM 760 N N . ALA A 1 93 ? 27.339 -3.879 12.822 1.00 29.56 81 ALA A N 1
ATOM 761 C CA . ALA A 1 93 ? 26.173 -4.694 12.471 1.00 30.61 81 ALA A CA 1
ATOM 762 C C . ALA A 1 93 ? 26.321 -5.389 11.119 1.00 31.61 81 ALA A C 1
ATOM 763 O O . ALA A 1 93 ? 25.761 -6.462 10.914 1.00 31.84 81 ALA A O 1
ATOM 765 N N . GLN A 1 94 ? 27.073 -4.781 10.204 1.00 33.25 82 GLN A N 1
ATOM 766 C CA . GLN A 1 94 ? 27.387 -5.409 8.914 1.00 34.72 82 GLN A CA 1
ATOM 767 C C . GLN A 1 94 ? 28.531 -6.430 9.041 1.00 34.16 82 GLN A C 1
ATOM 768 O O . GLN A 1 94 ? 28.853 -7.122 8.075 1.00 31.86 82 GLN A O 1
ATOM 774 N N . GLY A 1 95 ? 29.140 -6.515 10.226 1.00 33.87 83 GLY A N 1
ATOM 775 C CA . GLY A 1 95 ? 30.162 -7.526 10.511 1.00 34.17 83 GLY A CA 1
ATOM 776 C C . GLY A 1 95 ? 31.599 -7.034 10.444 1.00 34.24 83 GLY A C 1
ATOM 777 O O . GLY A 1 95 ? 32.534 -7.841 10.488 1.00 34.25 83 GLY A O 1
ATOM 778 N N . PHE A 1 96 ? 31.784 -5.720 10.334 1.00 33.89 84 PHE A N 1
ATOM 779 C CA . PHE A 1 96 ? 33.118 -5.136 10.181 1.00 34.51 84 PHE A CA 1
ATOM 780 C C . PHE A 1 96 ? 33.740 -4.746 11.512 1.00 34.47 84 PHE A C 1
ATOM 781 O O . PHE A 1 96 ? 33.066 -4.200 12.391 1.00 35.36 84 PHE A O 1
ATOM 789 N N . GLY A 1 97 ? 35.035 -5.009 11.646 1.00 33.54 85 GLY A N 1
ATOM 790 C CA . GLY A 1 97 ? 35.817 -4.474 12.753 1.00 33.77 85 GLY A CA 1
ATOM 791 C C . GLY A 1 97 ? 36.070 -3.001 12.490 1.00 33.17 85 GLY A C 1
ATOM 792 O O . GLY A 1 97 ? 36.121 -2.579 11.338 1.00 32.28 85 GLY A O 1
ATOM 793 N N . THR A 1 98 ? 36.193 -2.215 13.552 1.00 32.69 86 THR A N 1
ATOM 794 C CA . THR A 1 98 ? 36.489 -0.789 13.427 1.00 32.07 86 THR A CA 1
ATOM 795 C C . THR A 1 98 ? 37.530 -0.386 14.449 1.00 32.82 86 THR A C 1
ATOM 796 O O . THR A 1 98 ? 37.758 -1.096 15.429 1.00 33.25 86 THR A O 1
ATOM 800 N N . CYS A 1 99 ? 38.156 0.761 14.211 1.00 33.99 87 CYS A N 1
ATOM 801 C CA . CYS A 1 99 ?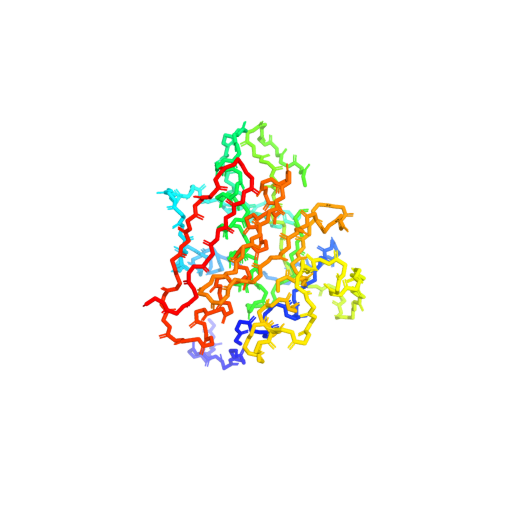 39.030 1.390 15.190 1.00 34.49 87 CYS A CA 1
ATOM 802 C C . CYS A 1 99 ? 39.137 2.890 14.901 1.00 35.46 87 CYS A C 1
ATOM 803 O O . CYS A 1 99 ? 39.396 3.307 13.764 1.00 34.77 87 CYS A O 1
ATOM 806 N N . TRP A 1 100 ? 38.916 3.687 15.941 1.00 35.76 88 TRP A N 1
ATOM 807 C CA . TRP A 1 100 ? 39.051 5.134 15.876 1.00 38.07 88 TRP A CA 1
ATOM 808 C C . TRP A 1 100 ? 40.527 5.533 15.854 1.00 40.61 88 TRP A C 1
ATOM 809 O O . TRP A 1 100 ? 41.233 5.366 16.847 1.00 42.32 88 TRP A O 1
ATOM 828 N N . ALA A 1 102 ? 43.479 8.444 15.393 1.00 45.96 90 ALA A N 1
ATOM 829 C CA . ALA A 1 102 ? 43.884 9.851 15.364 1.00 47.35 90 ALA A CA 1
ATOM 830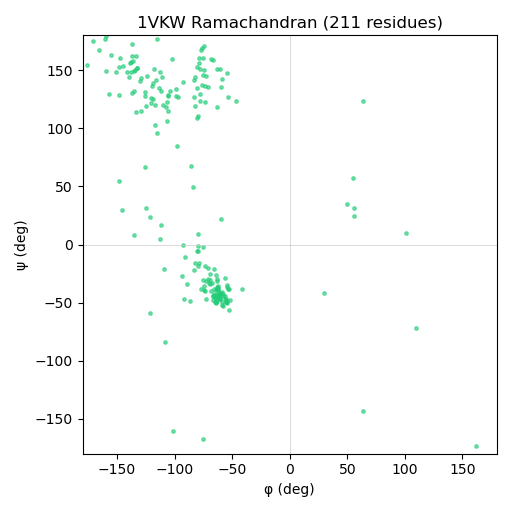 C C . ALA A 1 102 ? 45.036 10.052 14.375 1.00 48.28 90 ALA A C 1
ATOM 831 O O . ALA A 1 102 ? 46.084 10.583 14.742 1.00 49.75 90 ALA A O 1
ATOM 833 N N . ARG A 1 103 ? 44.835 9.635 13.124 1.00 49.41 91 ARG A N 1
ATOM 834 C CA . ARG A 1 103 ? 45.899 9.632 12.110 1.00 50.15 91 ARG A CA 1
ATOM 835 C C . ARG A 1 103 ? 45.672 10.721 11.061 1.00 51.06 91 ARG A C 1
ATOM 836 O O . ARG A 1 103 ? 46.250 11.808 11.163 1.00 52.31 91 ARG A O 1
ATOM 838 N N . SER A 1 104 ? 44.841 10.417 10.059 1.00 51.31 92 SER A N 1
ATOM 839 C CA . SER A 1 104 ? 44.416 11.376 9.026 1.00 50.86 92 SER A CA 1
ATOM 840 C C . SER A 1 104 ? 45.557 11.909 8.144 1.00 51.07 92 SER A C 1
ATOM 841 O O . SER A 1 104 ? 46.525 12.478 8.655 1.00 50.82 92 SER A O 1
ATOM 843 N N . PRO A 1 105 ? 45.441 11.740 6.824 1.00 50.79 93 PRO A N 1
ATOM 844 C CA . PRO A 1 105 ? 46.374 12.368 5.890 1.00 50.46 93 PRO A CA 1
ATOM 845 C C . PRO A 1 105 ? 46.007 13.829 5.603 1.00 49.98 93 PRO A C 1
ATOM 846 O O . PRO A 1 105 ? 46.834 14.576 5.074 1.00 49.56 93 PRO A O 1
ATOM 850 N N . HIS A 1 106 ? 44.778 14.219 5.949 1.00 49.09 94 HIS A N 1
ATOM 851 C CA . HIS A 1 106 ? 44.340 15.611 5.865 1.00 48.50 94 HIS A CA 1
ATOM 852 C C . HIS A 1 106 ? 44.435 16.257 7.251 1.00 47.69 94 HIS A C 1
ATOM 853 O O . HIS A 1 106 ? 43.992 15.662 8.237 1.00 47.34 94 HIS A O 1
ATOM 855 N N . PRO A 1 107 ? 44.990 17.468 7.333 1.00 47.00 95 PRO A N 1
ATOM 856 C CA . PRO A 1 107 ? 45.237 18.123 8.621 1.00 46.46 95 PRO A CA 1
ATOM 857 C C . PRO A 1 107 ? 44.017 18.798 9.270 1.00 46.62 95 PRO A C 1
ATOM 858 O O . PRO A 1 107 ? 44.181 19.515 10.261 1.00 47.36 95 PRO A O 1
ATOM 862 N N . ASP A 1 108 ? 42.819 18.577 8.725 1.00 45.46 96 ASP A N 1
ATOM 863 C CA . ASP A 1 108 ? 41.583 19.119 9.293 1.00 44.67 96 ASP A CA 1
ATOM 864 C C . ASP A 1 108 ? 40.595 18.002 9.645 1.00 42.91 96 ASP A C 1
ATOM 865 O O . ASP A 1 108 ? 39.388 18.237 9.731 1.00 44.08 96 ASP A O 1
ATOM 867 N N . VAL A 1 109 ? 41.120 16.797 9.854 1.00 40.46 97 VAL A N 1
ATOM 868 C CA . VAL A 1 109 ? 40.318 15.630 10.209 1.00 39.19 97 VAL A CA 1
ATOM 869 C C . VAL A 1 109 ? 40.757 15.178 11.610 1.00 38.82 97 VAL A C 1
ATOM 870 O O . VAL A 1 109 ? 41.929 14.860 11.807 1.00 38.87 97 VAL A O 1
ATOM 874 N N . PRO A 1 110 ? 39.839 15.162 12.581 1.00 38.73 98 PRO A N 1
ATOM 875 C CA . PRO A 1 110 ? 40.198 14.810 13.964 1.00 38.63 98 PRO A CA 1
ATOM 876 C C . PRO A 1 110 ? 40.621 13.345 14.120 1.00 37.59 98 PRO A C 1
ATOM 877 O O . PRO A 1 110 ? 41.636 13.045 14.752 1.00 36.86 98 PRO A O 1
ATOM 881 N N . TYR A 1 111 ? 39.828 12.448 13.552 1.00 36.36 99 TYR A N 1
ATOM 882 C CA . TYR A 1 111 ? 40.106 11.025 13.605 1.00 36.60 99 TYR A CA 1
ATOM 883 C C . TYR A 1 111 ? 39.666 10.379 12.299 1.00 35.40 99 TYR A C 1
ATOM 884 O O . TYR A 1 111 ? 38.768 10.882 11.624 1.00 35.13 99 TYR A O 1
ATOM 893 N N . ILE A 1 112 ? 40.292 9.266 11.945 1.00 33.71 100 ILE A N 1
ATOM 894 C CA . ILE A 1 112 ? 39.704 8.386 10.945 1.00 34.24 100 ILE A CA 1
ATOM 895 C C . ILE A 1 112 ? 39.076 7.198 11.668 1.00 34.20 100 ILE A C 1
ATOM 896 O O . ILE A 1 112 ? 39.387 6.919 12.828 1.00 35.49 100 ILE A O 1
ATOM 901 N N . ILE A 1 113 ? 38.160 6.530 10.984 1.00 32.39 101 ILE A N 1
ATOM 902 C CA . ILE A 1 113 ? 37.604 5.282 11.460 1.00 32.07 101 ILE A CA 1
ATOM 903 C C . ILE A 1 113 ? 38.003 4.224 10.440 1.00 29.59 101 ILE A C 1
ATOM 904 O O . ILE A 1 113 ? 37.445 4.170 9.348 1.00 28.81 101 ILE A O 1
ATOM 909 N N . VAL A 1 114 ? 38.999 3.414 10.774 1.00 29.20 102 VAL A N 1
ATOM 910 C CA . VAL A 1 114 ? 39.388 2.323 9.891 1.00 29.44 102 VAL A CA 1
ATOM 911 C C . VAL A 1 114 ? 38.416 1.174 10.109 1.00 29.22 102 VAL A C 1
ATOM 912 O O . VAL A 1 114 ? 37.837 1.047 11.185 1.00 28.70 102 VAL A O 1
ATOM 916 N N . PHE A 1 115 ? 38.214 0.350 9.089 1.00 29.25 103 PHE A N 1
ATOM 917 C CA . PHE A 1 115 ? 37.319 -0.793 9.227 1.00 29.50 103 PHE A CA 1
ATOM 918 C C . PHE A 1 115 ? 37.642 -1.924 8.254 1.00 29.18 103 PHE A C 1
ATOM 919 O O . PHE A 1 115 ? 38.355 -1.728 7.275 1.00 28.41 103 PHE A O 1
ATOM 927 N N . GLY A 1 116 ? 37.106 -3.104 8.553 1.00 29.06 104 GLY A N 1
ATOM 928 C CA . GLY A 1 116 ? 37.340 -4.307 7.758 1.00 30.21 104 GLY A CA 1
ATOM 929 C C . GLY A 1 116 ? 36.986 -5.539 8.562 1.00 31.08 104 GLY A C 1
ATOM 930 O O . GLY A 1 116 ? 36.459 -5.433 9.662 1.00 28.96 104 GLY A O 1
ATOM 931 N N . TYR A 1 117 ? 37.279 -6.713 8.010 1.00 32.33 105 TYR A N 1
ATOM 932 C CA . TYR A 1 117 ? 36.948 -7.970 8.669 1.00 33.38 105 TYR A CA 1
ATOM 933 C C . TYR A 1 117 ? 38.009 -8.348 9.697 1.00 34.08 105 TYR A C 1
ATOM 934 O O . TYR A 1 117 ? 39.196 -8.396 9.369 1.00 34.67 105 TYR A O 1
ATOM 943 N N . PRO A 1 118 ? 37.594 -8.617 10.936 1.00 35.25 106 PRO A N 1
ATOM 944 C CA . PRO A 1 118 ? 38.528 -9.037 11.978 1.00 36.33 106 PRO A CA 1
ATOM 945 C C . PRO A 1 118 ? 39.267 -10.333 11.642 1.00 37.15 106 PRO A C 1
ATOM 946 O O . PRO A 1 118 ? 38.655 -11.290 11.160 1.00 36.78 106 PRO A O 1
ATOM 950 N N . ARG A 1 119 ? 40.575 -10.343 11.893 1.00 38.66 107 ARG A N 1
ATOM 951 C CA . ARG A 1 119 ? 41.378 -11.563 11.816 1.00 39.82 107 ARG A CA 1
ATOM 952 C C . ARG A 1 119 ? 40.984 -12.481 12.971 1.00 40.89 107 ARG A C 1
ATOM 953 O O . ARG A 1 119 ? 40.978 -13.704 12.823 1.00 40.56 107 ARG A O 1
ATOM 961 N N . THR A 1 120 ? 40.631 -11.869 14.105 1.00 41.53 108 THR A N 1
ATOM 962 C CA . THR A 1 120 ? 40.309 -12.585 15.340 1.00 42.67 108 THR A CA 1
ATOM 963 C C . THR A 1 120 ? 38.869 -12.326 15.773 1.00 42.34 108 THR A C 1
ATOM 964 O O . THR A 1 120 ? 38.315 -11.263 15.508 1.00 41.99 108 THR A O 1
ATOM 968 N N . ARG A 1 121 ? 38.285 -13.299 16.465 1.00 43.01 109 ARG A N 1
ATOM 969 C CA . ARG A 1 121 ? 36.932 -13.178 17.006 1.00 43.52 109 ARG A CA 1
ATOM 970 C C . ARG A 1 121 ? 36.949 -12.633 18.438 1.00 43.58 109 ARG A C 1
ATOM 971 O O . ARG A 1 121 ? 36.194 -11.713 18.778 1.00 44.55 109 ARG A O 1
ATOM 973 N N . ASN A 1 122 ? 37.818 -13.200 19.269 1.00 43.33 110 ASN A N 1
ATOM 974 C CA . ASN A 1 122 ? 37.827 -12.892 20.693 1.00 43.64 110 ASN A CA 1
ATOM 975 C C . ASN A 1 122 ? 38.435 -11.533 21.000 1.00 44.14 110 ASN A C 1
ATOM 976 O O . ASN A 1 122 ? 39.171 -10.955 20.190 1.00 43.86 110 ASN A O 1
ATOM 981 N N . PHE A 1 123 ? 38.114 -11.035 22.190 1.00 43.57 111 PHE A N 1
ATOM 982 C CA . PHE A 1 123 ? 38.518 -9.707 22.607 1.00 42.25 111 PHE A CA 1
ATOM 983 C C . PHE A 1 123 ? 38.457 -9.590 24.120 1.00 41.77 111 PHE A C 1
ATOM 984 O O . PHE A 1 123 ? 38.102 -10.543 24.822 1.00 40.99 111 PHE A O 1
ATOM 986 N N . THR A 1 124 ? 38.822 -8.410 24.604 1.00 41.07 112 THR A N 1
ATOM 987 C CA . THR A 1 124 ? 38.746 -8.069 26.015 1.00 40.47 112 THR A CA 1
ATOM 988 C C . THR A 1 124 ? 38.119 -6.691 26.102 1.00 39.75 112 THR A C 1
ATOM 989 O O . THR A 1 124 ? 38.254 -5.887 25.180 1.00 40.78 112 THR A O 1
ATOM 993 N N . ARG A 1 125 ? 37.418 -6.425 27.195 1.00 38.37 113 ARG A N 1
ATOM 994 C CA . ARG A 1 125 ? 36.812 -5.118 27.400 1.00 37.92 113 ARG A CA 1
ATOM 995 C C . ARG A 1 125 ? 37.124 -4.671 28.802 1.00 36.02 113 ARG A C 1
ATOM 996 O O . ARG A 1 125 ? 36.675 -5.282 29.769 1.00 36.11 113 ARG A O 1
ATOM 1004 N N . LYS A 1 126 ? 37.912 -3.616 28.907 1.00 34.91 114 LYS A N 1
ATOM 1005 C CA . LYS A 1 126 ? 38.234 -3.052 30.200 1.00 33.04 114 LYS A CA 1
ATOM 1006 C C . LYS A 1 126 ? 37.481 -1.757 30.337 1.00 29.37 114 LYS A C 1
ATOM 1007 O O . LYS A 1 126 ? 37.621 -0.854 29.517 1.00 25.13 114 LYS A O 1
ATOM 1013 N N . ARG A 1 127 ? 36.669 -1.677 31.383 1.00 28.77 115 ARG A N 1
ATOM 1014 C CA . ARG A 1 127 ? 35.982 -0.450 31.713 1.00 27.31 115 ARG A CA 1
ATOM 1015 C C . ARG A 1 127 ? 35.983 -0.311 33.209 1.00 26.71 115 ARG A C 1
ATOM 1016 O O . ARG A 1 127 ? 35.947 -1.312 33.954 1.00 23.32 115 ARG A O 1
ATOM 1024 N N . ARG A 1 128 ? 36.017 0.940 33.645 1.00 25.66 116 ARG A N 1
ATOM 1025 C CA . ARG A 1 128 ? 35.889 1.254 35.055 1.00 25.72 116 ARG A CA 1
ATOM 1026 C C . ARG A 1 128 ? 34.458 0.924 35.485 1.00 25.90 116 ARG A C 1
ATOM 1027 O O . ARG A 1 128 ? 33.553 0.834 34.633 1.00 24.21 116 ARG A O 1
ATOM 1035 N N . PRO A 1 129 ? 34.246 0.746 36.788 1.00 27.32 117 PRO A N 1
ATOM 1036 C CA . PRO A 1 129 ? 32.920 0.392 37.311 1.00 28.71 117 PRO A CA 1
ATOM 1037 C C . PRO A 1 129 ? 31.841 1.422 36.977 1.00 29.89 117 PRO A C 1
ATOM 1038 O O . PRO A 1 129 ? 32.098 2.623 36.975 1.00 25.63 117 PRO A O 1
ATOM 1042 N N . ILE A 1 130 ? 30.631 0.948 36.692 1.00 32.36 118 ILE A N 1
ATOM 1043 C CA . ILE A 1 130 ? 29.558 1.846 36.265 1.00 33.44 118 ILE A CA 1
ATOM 1044 C C . ILE A 1 130 ? 29.338 2.967 37.267 1.00 30.57 118 ILE A C 1
ATOM 1045 O O . ILE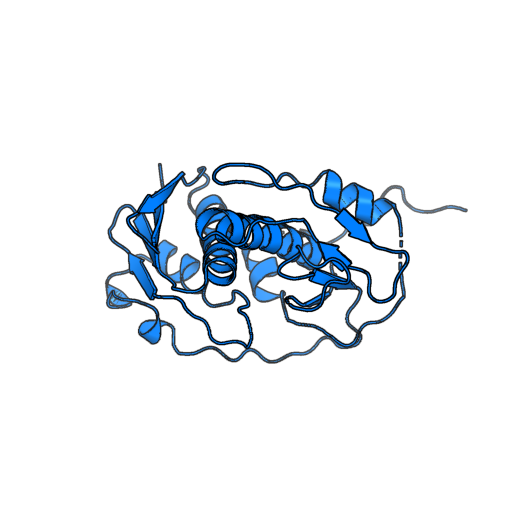 A 1 130 ? 29.076 4.107 36.870 1.00 30.09 118 ILE A O 1
ATOM 1050 N N . THR A 1 131 ? 29.475 2.657 38.558 1.00 29.17 119 THR A N 1
ATOM 1051 C CA . THR A 1 131 ? 29.255 3.654 39.610 1.00 29.81 119 THR A CA 1
ATOM 1052 C C . THR A 1 131 ? 30.285 4.773 39.564 1.00 29.77 119 THR A C 1
ATOM 1053 O O . THR A 1 131 ? 30.038 5.836 40.115 1.00 31.35 119 THR A O 1
ATOM 1057 N N . SER A 1 132 ? 31.441 4.535 38.937 1.00 27.81 120 SER A N 1
ATOM 1058 C CA . SER A 1 132 ? 32.471 5.571 38.838 1.00 27.83 120 SER A CA 1
ATOM 1059 C C . SER A 1 132 ? 32.083 6.653 37.821 1.00 27.38 120 SER A C 1
ATOM 1060 O O . SER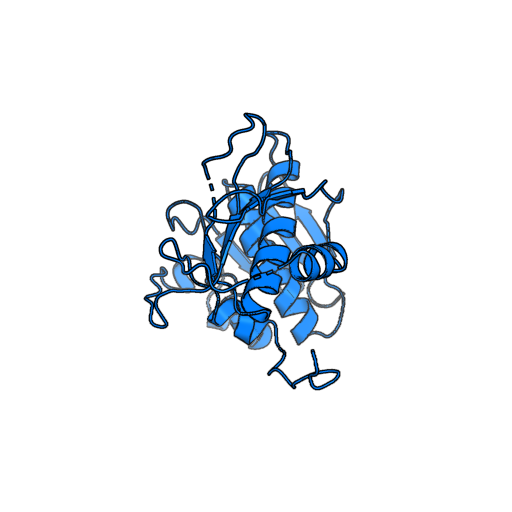 A 1 132 ? 32.619 7.763 37.842 1.00 29.71 120 SER A O 1
ATOM 1063 N N . PHE A 1 133 ? 31.143 6.328 36.948 1.00 26.53 121 PHE A N 1
ATOM 1064 C CA . PHE A 1 133 ? 30.645 7.256 35.938 1.00 27.65 121 PHE A CA 1
ATOM 1065 C C . PHE A 1 133 ? 29.399 8.025 36.372 1.00 29.79 121 PHE A C 1
ATOM 1066 O O . PHE A 1 133 ? 29.156 9.157 35.929 1.00 31.42 121 PHE A O 1
ATOM 1074 N N . LEU A 1 134 ? 28.636 7.412 37.266 1.00 31.09 122 LEU A N 1
ATOM 1075 C CA . LEU A 1 134 ? 27.272 7.807 37.550 1.00 34.04 122 LEU A CA 1
ATOM 1076 C C . LEU A 1 134 ? 27.227 8.714 38.768 1.00 34.32 122 LEU A C 1
ATOM 1077 O O . LEU A 1 134 ? 27.756 8.369 39.821 1.00 35.18 122 LEU A O 1
ATOM 1082 N N . GLU A 1 135 ? 26.602 9.879 38.634 1.00 33.67 123 GLU A N 1
ATOM 1083 C CA . GLU A 1 135 ? 26.423 10.774 39.775 1.00 35.47 123 GLU A CA 1
ATOM 1084 C C . GLU A 1 135 ? 25.369 10.214 40.738 1.00 34.80 123 GLU A C 1
ATOM 1085 O O . GLU A 1 135 ? 25.481 10.378 41.953 1.00 37.01 123 GLU A O 1
ATOM 1091 N N . ASN A 1 136 ? 24.391 9.501 40.191 1.00 33.10 124 ASN A N 1
ATOM 1092 C CA . ASN A 1 136 ? 23.326 8.860 40.973 1.00 33.54 124 ASN A CA 1
ATOM 1093 C C . ASN A 1 136 ? 23.769 7.565 41.620 1.00 33.38 124 ASN A C 1
ATOM 1094 O O . ASN A 1 136 ? 24.678 6.899 41.139 1.00 28.72 124 ASN A O 1
ATOM 1099 N N . ASP A 1 137 ? 23.082 7.191 42.692 1.00 34.54 125 ASP A N 1
ATOM 1100 C CA . ASP A 1 137 ? 23.215 5.863 43.239 1.00 36.26 125 ASP A CA 1
ATOM 1101 C C . ASP A 1 137 ? 22.539 4.948 42.232 1.00 36.28 125 ASP A C 1
ATOM 1102 O O . ASP A 1 137 ? 21.466 5.264 41.714 1.00 33.96 125 ASP A O 1
ATOM 1107 N N . LEU A 1 138 ? 23.183 3.826 41.933 1.00 36.51 126 LEU A N 1
ATOM 1108 C CA . LEU A 1 138 ? 22.708 2.923 40.885 1.00 38.05 126 LEU A CA 1
ATOM 1109 C C . LEU A 1 138 ? 21.256 2.507 41.176 1.00 39.52 126 LEU A C 1
ATOM 1110 O O . LEU A 1 138 ? 20.470 2.274 40.262 1.00 38.94 126 LEU A O 1
ATOM 1115 N N . GLU A 1 139 ? 20.902 2.487 42.461 1.00 41.31 127 GLU A N 1
ATOM 1116 C CA . GLU A 1 139 ? 19.554 2.143 42.923 1.00 43.56 127 GLU A CA 1
ATOM 1117 C C . GLU A 1 139 ? 18.488 3.209 42.609 1.00 43.35 127 GLU A C 1
ATOM 1118 O O . GLU A 1 139 ? 17.295 2.916 42.627 1.00 43.91 127 GLU A O 1
ATOM 1124 N N . GLU A 1 140 ? 18.909 4.445 42.348 1.00 45.21 128 GLU A N 1
ATOM 1125 C CA . GLU A 1 140 ? 17.977 5.518 41.969 1.00 46.22 128 GLU A CA 1
ATOM 1126 C C . GLU A 1 140 ? 17.569 5.448 40.486 1.00 46.53 128 GLU A C 1
ATOM 1127 O O . GLU A 1 140 ? 16.769 6.274 40.010 1.00 48.04 128 GLU A O 1
ATOM 1133 N N . LEU A 1 141 ? 18.117 4.471 39.759 1.00 42.56 129 LEU A N 1
ATOM 1134 C CA . LEU A 1 141 ? 17.841 4.313 38.334 1.00 39.59 129 LEU A CA 1
ATOM 1135 C C . LEU A 1 141 ? 16.787 3.260 38.058 1.00 36.28 129 LEU A C 1
ATOM 1136 O O . LEU A 1 141 ? 16.927 2.113 38.492 1.00 35.58 129 LEU A O 1
ATOM 1141 N N . PRO A 1 142 ? 15.756 3.617 37.297 1.00 35.30 130 PRO A N 1
ATOM 1142 C CA . PRO A 1 142 ? 14.810 2.610 36.828 1.00 34.74 130 PRO A CA 1
ATOM 1143 C C . PRO A 1 142 ? 15.540 1.681 35.849 1.00 33.75 130 PRO A C 1
ATOM 1144 O O . PRO A 1 142 ? 16.584 2.070 35.298 1.00 33.44 130 PRO A O 1
ATOM 1148 N N . PRO A 1 143 ? 15.012 0.479 35.638 1.00 34.46 131 PRO A N 1
ATOM 1149 C CA . PRO A 1 143 ? 15.683 -0.519 34.801 1.00 34.30 131 PRO A CA 1
ATOM 1150 C C . PRO A 1 143 ? 16.046 -0.042 33.388 1.00 33.73 131 PRO A C 1
ATOM 1151 O O . PRO A 1 143 ? 17.096 -0.423 32.876 1.00 31.44 131 PRO A O 1
ATOM 1155 N N . GLU A 1 144 ? 15.220 0.802 32.772 1.00 34.23 132 GLU A N 1
ATOM 1156 C CA . GLU A 1 144 ? 15.536 1.261 31.415 1.00 34.16 132 GLU A CA 1
ATOM 1157 C C . GLU A 1 144 ? 16.837 2.065 31.448 1.00 31.99 132 GLU A C 1
ATOM 1158 O O . GLU A 1 144 ? 17.651 1.986 30.531 1.00 29.97 132 GLU A O 1
ATOM 1164 N N . ILE A 1 145 ? 17.036 2.832 32.515 1.00 31.58 133 ILE A N 1
ATOM 1165 C CA . ILE A 1 145 ? 18.171 3.751 32.561 1.00 30.44 133 ILE A CA 1
ATOM 1166 C C . ILE A 1 145 ? 19.467 2.997 32.858 1.00 29.56 133 ILE A C 1
ATOM 1167 O O . ILE A 1 145 ? 20.516 3.306 32.281 1.00 28.72 133 ILE A O 1
ATOM 1172 N N . VAL A 1 146 ? 19.389 2.000 33.741 1.00 28.72 134 VAL A N 1
ATOM 1173 C CA . VAL A 1 146 ? 20.528 1.122 33.990 1.00 28.29 134 VAL A CA 1
ATOM 1174 C C . VAL A 1 146 ? 21.024 0.587 32.634 1.00 28.02 134 VAL A C 1
ATOM 1175 O O . VAL A 1 146 ? 22.214 0.679 32.323 1.00 28.07 134 VAL A O 1
ATOM 1179 N N . LYS A 1 147 ? 20.102 0.103 31.807 1.00 28.00 135 LYS A N 1
ATOM 1180 C CA . LYS A 1 147 ? 20.480 -0.448 30.504 1.00 30.04 135 LYS A CA 1
ATOM 1181 C C . LYS A 1 147 ? 21.162 0.589 29.604 1.00 28.10 135 LYS A C 1
ATOM 1182 O O . LYS A 1 147 ? 22.205 0.307 29.003 1.00 29.34 135 LYS A O 1
ATOM 1188 N N 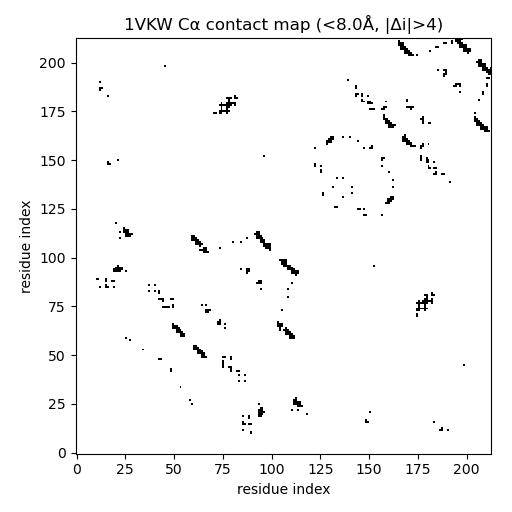. ILE A 1 148 ? 20.586 1.787 29.510 1.00 26.07 136 ILE A N 1
ATOM 1189 C CA . ILE A 1 148 ? 21.178 2.848 28.674 1.00 27.09 136 ILE A CA 1
ATOM 1190 C C . ILE A 1 148 ? 22.576 3.217 29.169 1.00 26.83 136 ILE A C 1
ATOM 1191 O O . ILE A 1 148 ? 23.482 3.383 28.364 1.00 27.10 136 ILE A O 1
ATOM 1196 N N . VAL A 1 149 ? 22.754 3.333 30.484 1.00 28.73 137 VAL A N 1
ATOM 1197 C CA . VAL A 1 149 ? 24.057 3.689 31.037 1.00 28.92 137 VAL A CA 1
ATOM 1198 C C . VAL A 1 149 ? 25.105 2.614 30.753 1.00 28.79 137 VAL A C 1
ATOM 1199 O O . VAL A 1 149 ? 26.252 2.932 30.401 1.00 30.25 137 VAL A O 1
ATOM 1203 N N . GLU A 1 150 ? 24.715 1.354 30.923 1.00 28.28 138 GLU A N 1
ATOM 1204 C CA . GLU A 1 150 ? 25.599 0.234 30.641 1.00 29.80 138 GLU A CA 1
ATOM 1205 C C . GLU A 1 150 ? 26.046 0.249 29.185 1.00 28.16 138 GLU A C 1
ATOM 1206 O O . GLU A 1 150 ? 27.215 0.023 28.880 1.00 26.88 138 GLU A O 1
ATOM 1220 N N . THR A 1 152 ? 26.080 2.879 27.176 1.00 29.57 140 THR A N 1
ATOM 1221 C CA . THR A 1 152 ? 26.877 4.086 26.989 1.00 30.59 140 THR A CA 1
ATOM 1222 C C . THR A 1 152 ? 28.344 3.881 27.413 1.00 30.69 140 THR A C 1
ATOM 1223 O O . THR A 1 152 ? 29.249 4.335 26.708 1.00 28.98 140 THR A O 1
ATOM 1227 N N . ILE A 1 153 ? 28.556 3.196 28.545 1.00 29.29 141 ILE A N 1
ATOM 1228 C CA . ILE A 1 153 ? 29.912 2.900 29.071 1.00 30.75 141 ILE A CA 1
ATOM 1229 C C . ILE A 1 153 ? 30.726 2.003 28.143 1.00 28.11 141 ILE A C 1
ATOM 1230 O O . ILE A 1 153 ? 31.949 2.044 28.166 1.00 28.14 141 ILE A O 1
ATOM 1235 N N . LEU A 1 154 ? 30.054 1.189 27.337 1.00 27.11 142 LEU A N 1
ATOM 1236 C CA . LEU A 1 154 ? 30.759 0.354 26.365 1.00 28.28 142 LEU A CA 1
ATOM 1237 C C . LEU A 1 154 ? 31.262 1.144 25.152 1.00 27.01 142 LEU A C 1
ATOM 1238 O O . LEU A 1 154 ? 31.910 0.577 24.282 1.00 28.31 142 LEU A O 1
ATOM 1243 N N . ALA A 1 155 ? 30.972 2.442 25.091 1.00 27.79 143 ALA A N 1
ATOM 1244 C CA . ALA A 1 155 ? 31.458 3.285 24.000 1.00 26.87 143 ALA A CA 1
ATOM 1245 C C . ALA A 1 155 ? 32.975 3.292 23.991 1.00 27.54 143 ALA A C 1
ATOM 1246 O O . ALA A 1 155 ? 33.596 3.135 25.045 1.00 26.62 143 ALA A O 1
ATOM 1248 N N . PRO A 1 156 ? 33.577 3.470 22.816 1.00 27.06 144 PRO A N 1
ATOM 1249 C CA . PRO A 1 156 ? 35.010 3.642 22.741 1.00 28.42 144 PRO A CA 1
ATOM 1250 C C . PRO A 1 156 ? 35.353 5.072 23.129 1.00 28.80 144 PRO A C 1
ATOM 1251 O O . PRO A 1 156 ? 34.486 5.956 23.119 1.00 28.36 144 PRO A O 1
ATOM 1255 N N . SER A 1 157 ? 36.608 5.274 23.501 1.00 28.71 145 SER A N 1
ATOM 1256 C CA . SER A 1 157 ? 37.122 6.605 23.794 1.00 28.53 145 SER A CA 1
ATOM 1257 C C . SER A 1 157 ? 38.608 6.612 23.481 1.00 29.05 145 SER A C 1
ATOM 1258 O O . SER A 1 157 ? 39.271 5.579 23.616 1.00 25.64 145 SER A O 1
ATOM 1261 N N . ALA A 1 158 ? 39.114 7.768 23.048 1.00 29.84 146 ALA A N 1
ATOM 1262 C CA . ALA A 1 158 ? 40.537 7.972 22.843 1.00 31.10 146 ALA A CA 1
ATOM 1263 C C . ALA A 1 158 ? 41.343 7.457 24.032 1.00 30.36 146 ALA A C 1
ATOM 1264 O O . ALA A 1 158 ? 41.105 7.872 25.173 1.00 30.39 146 ALA A O 1
ATOM 1266 N N . LEU A 1 159 ? 42.279 6.551 23.753 1.00 28.00 147 LEU A N 1
ATOM 1267 C CA . LEU A 1 159 ? 43.146 5.922 24.767 1.00 28.87 147 LEU A CA 1
ATOM 1268 C C . LEU A 1 159 ? 42.401 5.215 25.916 1.00 28.74 147 LEU A C 1
ATOM 1269 O O . LEU A 1 159 ? 42.971 5.014 26.988 1.00 25.61 147 LEU A O 1
ATOM 1274 N N . ASN A 1 160 ? 41.157 4.802 25.665 1.00 27.26 148 ASN A N 1
ATOM 1275 C CA . ASN A 1 160 ? 40.272 4.231 26.690 1.00 28.87 148 ASN A CA 1
ATOM 1276 C C . ASN A 1 160 ? 40.159 5.052 27.980 1.00 28.99 148 ASN A C 1
ATOM 1277 O O . ASN A 1 160 ? 39.972 4.516 29.079 1.00 29.49 148 ASN A O 1
ATOM 1282 N N . ARG A 1 161 ? 40.210 6.367 27.852 1.00 28.48 149 ARG A N 1
ATOM 1283 C CA . ARG A 1 161 ? 40.175 7.177 29.058 1.00 29.35 149 ARG A CA 1
ATOM 1284 C C . ARG A 1 161 ? 38.776 7.330 29.620 1.00 25.12 149 ARG A C 1
ATOM 1285 O O . ARG A 1 161 ? 38.647 7.729 30.768 1.00 24.21 149 ARG A O 1
ATOM 1293 N N . GLN A 1 162 ? 37.750 7.025 28.817 1.00 23.82 150 GLN A N 1
ATOM 1294 C CA . GLN A 1 162 ? 36.358 6.906 29.290 1.00 25.21 150 GLN A CA 1
ATOM 1295 C C . GLN A 1 162 ? 35.939 8.181 30.009 1.00 27.40 150 GLN A C 1
ATOM 1296 O O . GLN A 1 162 ? 35.554 8.139 31.178 1.00 27.92 150 GLN A O 1
ATOM 1302 N N . PRO A 1 163 ? 36.030 9.316 29.312 1.00 28.88 151 PRO A N 1
ATOM 1303 C CA . PRO A 1 163 ? 35.975 10.631 29.955 1.00 29.21 151 PRO A CA 1
ATOM 1304 C C . PRO A 1 163 ? 34.547 11.158 30.220 1.00 28.73 151 PRO A C 1
ATOM 1305 O O . PRO A 1 163 ? 34.254 12.308 29.902 1.00 31.77 151 PRO A O 1
ATOM 1309 N N . TRP A 1 164 ? 33.688 10.344 30.824 1.00 29.29 152 TRP A N 1
ATOM 1310 C CA . TRP A 1 164 ? 32.265 10.699 30.959 1.00 30.19 152 TRP A CA 1
ATOM 1311 C C . TRP A 1 164 ? 31.802 10.803 32.393 1.00 28.47 152 TRP A C 1
ATOM 1312 O O . TRP A 1 164 ? 32.161 9.990 33.250 1.00 30.52 152 TRP A O 1
ATOM 1323 N N . LYS A 1 165 ? 30.984 11.810 32.653 1.00 28.64 153 LYS A N 1
ATOM 1324 C CA . LYS A 1 165 ? 30.261 11.892 33.907 1.00 29.93 153 LYS A CA 1
ATOM 1325 C C . LYS A 1 165 ? 28.792 11.910 33.526 1.00 30.55 153 LYS A C 1
ATOM 1326 O O . LYS A 1 165 ? 28.386 12.739 32.704 1.00 31.55 153 LYS A O 1
ATOM 1332 N N . ILE A 1 166 ? 28.009 10.998 34.107 1.00 28.87 154 ILE A N 1
ATOM 1333 C CA . ILE A 1 166 ? 26.619 10.772 33.703 1.00 29.22 154 ILE A CA 1
ATOM 1334 C C . ILE A 1 166 ? 25.681 11.025 34.871 1.00 29.21 154 ILE A C 1
ATOM 1335 O O . ILE A 1 166 ? 25.940 10.584 36.004 1.00 25.92 154 ILE A O 1
ATOM 1340 N N . LYS A 1 167 ? 24.583 11.722 34.586 1.00 28.89 155 LYS A N 1
ATOM 1341 C CA . LYS A 1 167 ? 23.601 12.053 35.601 1.00 29.68 155 LYS A CA 1
ATOM 1342 C C . LYS A 1 167 ? 22.210 11.844 35.051 1.00 29.04 155 LYS A C 1
ATOM 1343 O O . LYS A 1 167 ? 21.890 12.308 33.959 1.00 30.89 155 LYS A O 1
ATOM 1349 N N . TYR A 1 168 ? 21.394 11.136 35.819 1.00 29.44 156 TYR A N 1
ATOM 1350 C CA . TYR A 1 168 ? 20.008 10.889 35.486 1.00 31.00 156 TYR A CA 1
ATOM 1351 C C . TYR A 1 168 ? 19.154 11.774 36.395 1.00 31.87 156 TYR A C 1
ATOM 1352 O O . TYR A 1 168 ? 19.323 11.744 37.624 1.00 31.26 156 TYR A O 1
ATOM 1361 N N . THR A 1 169 ? 18.240 12.544 35.810 1.00 32.76 157 THR A N 1
ATOM 1362 C CA . THR A 1 169 ? 17.405 13.467 36.595 1.00 35.78 157 THR A CA 1
ATOM 1363 C C . THR A 1 169 ? 15.917 13.130 36.668 1.00 38.34 157 THR A C 1
ATOM 1364 O O . THR A 1 169 ? 15.144 13.895 37.236 1.00 38.43 157 THR A O 1
ATOM 1368 N N . GLY A 1 170 ? 15.502 11.996 36.115 1.00 39.92 158 GLY A N 1
ATOM 1369 C CA . GLY A 1 170 ? 14.077 11.701 36.002 1.00 38.45 158 GLY A CA 1
ATOM 1370 C C . GLY A 1 170 ? 13.652 11.782 34.549 1.00 38.92 158 GLY A C 1
ATOM 1371 O O . GLY A 1 170 ? 13.386 10.752 33.928 1.00 42.62 158 GLY A O 1
ATOM 1372 N N . GLY A 1 171 ? 13.598 12.993 33.998 1.00 35.28 159 GLY A N 1
ATOM 1373 C CA . GLY A 1 171 ? 13.267 13.178 32.580 1.00 34.94 159 GLY A CA 1
ATOM 1374 C C . GLY A 1 171 ? 14.430 13.010 31.595 1.00 33.74 159 GLY A C 1
ATOM 1375 O O . GLY A 1 171 ? 14.223 12.743 30.414 1.00 32.75 159 GLY A O 1
ATOM 1376 N N . GLU A 1 172 ? 15.654 13.164 32.079 1.00 32.09 160 GLU A N 1
ATOM 1377 C CA . GLU A 1 172 ? 16.819 13.302 31.199 1.00 31.73 160 GLU A CA 1
ATOM 1378 C C . GLU A 1 172 ? 18.012 12.525 31.692 1.00 32.06 160 GLU A C 1
ATOM 1379 O O . GLU A 1 172 ? 18.135 12.251 32.882 1.00 32.85 160 GLU A O 1
ATOM 1385 N N . LEU A 1 173 ? 18.889 12.198 30.753 1.00 31.35 161 LEU A N 1
ATOM 1386 C CA . LEU A 1 173 ? 20.176 11.570 31.029 1.00 32.66 161 LEU A CA 1
ATOM 1387 C C . LEU A 1 173 ? 21.172 12.554 30.473 1.00 30.79 161 LEU A C 1
ATOM 1388 O O . LEU A 1 173 ? 21.074 12.941 29.308 1.00 29.95 161 LEU A O 1
ATOM 1393 N N . CYS A 1 174 ? 22.057 13.028 31.341 1.00 30.48 162 CYS A N 1
ATOM 1394 C CA . CYS A 1 174 ? 23.052 14.035 30.982 1.00 32.78 162 CYS A CA 1
ATOM 1395 C C . CYS A 1 174 ? 24.451 13.447 31.009 1.00 31.92 162 CYS A C 1
ATOM 1396 O O . CYS A 1 174 ? 24.816 12.773 31.962 1.00 32.64 162 CYS A O 1
ATOM 1399 N N . ILE A 1 175 ? 25.216 13.710 29.951 1.00 30.11 163 ILE A N 1
ATOM 1400 C CA . ILE A 1 175 ? 26.606 13.299 29.844 1.00 30.77 163 ILE A CA 1
ATOM 1401 C C . ILE A 1 175 ? 2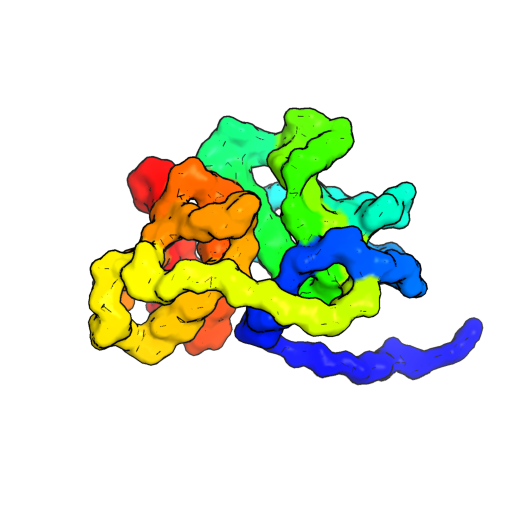7.469 14.546 29.706 1.00 29.78 163 ILE A C 1
ATOM 1402 O O . ILE A 1 175 ? 27.244 15.361 28.805 1.00 28.07 163 ILE A O 1
ATOM 1407 N N . SER A 1 176 ? 28.450 14.682 30.596 1.00 29.41 164 SER A N 1
ATOM 1408 C CA . SER A 1 176 ? 29.426 15.768 30.547 1.00 29.58 164 SER A CA 1
ATOM 1409 C C . SER A 1 176 ? 30.823 15.204 30.317 1.00 31.17 164 SER A C 1
ATOM 1410 O O . SER A 1 176 ? 31.177 14.145 30.862 1.00 29.30 164 SER A O 1
ATOM 1413 N N . SER A 1 177 ? 31.607 15.918 29.513 1.00 30.09 165 SER A N 1
ATOM 1414 C CA . SER A 1 177 ? 32.996 15.569 29.240 1.00 30.10 165 SER A CA 1
ATOM 1415 C C . SER A 1 177 ? 33.779 16.778 28.732 1.00 29.92 165 SER A C 1
ATOM 1416 O O . SER A 1 177 ? 33.228 17.633 28.050 1.00 30.43 165 SER A O 1
ATOM 1419 N N . GLU A 1 178 ? 35.073 16.803 29.043 1.00 30.80 166 GLU A N 1
ATOM 1420 C CA . GLU A 1 178 ? 36.026 17.765 28.473 1.00 31.69 166 GLU A CA 1
ATOM 1421 C C . GLU A 1 178 ? 36.509 17.373 27.062 1.00 30.12 166 GLU A C 1
ATOM 1422 O O . GLU A 1 178 ? 37.248 18.131 26.424 1.00 27.31 166 GLU A O 1
ATOM 1428 N N . ARG A 1 179 ? 36.114 16.189 26.603 1.00 29.52 167 ARG A N 1
ATOM 1429 C CA . ARG A 1 179 ? 36.577 15.612 25.340 1.00 29.85 167 ARG A CA 1
ATOM 1430 C C . ARG A 1 179 ? 35.396 15.483 24.382 1.00 29.82 167 ARG A C 1
ATOM 1431 O O . ARG A 1 179 ? 34.646 14.504 24.450 1.00 29.17 167 ARG A O 1
ATOM 1439 N N . PRO A 1 180 ? 35.223 16.473 23.508 1.00 27.59 168 PRO A N 1
ATOM 1440 C CA . PRO A 1 180 ? 33.991 16.587 22.753 1.00 28.31 168 PRO A CA 1
ATOM 1441 C C . PRO A 1 180 ? 33.726 15.391 21.836 1.00 25.82 168 PRO A C 1
ATOM 1442 O O . PRO A 1 180 ? 32.596 14.933 21.760 1.00 26.47 168 PRO A O 1
ATOM 1446 N N . VAL A 1 181 ? 34.757 14.841 21.205 1.00 25.74 169 VAL A N 1
ATOM 1447 C CA . VAL A 1 181 ? 34.549 13.691 20.310 1.00 26.95 169 VAL A CA 1
ATOM 1448 C C . VAL A 1 181 ? 34.034 12.492 21.110 1.00 26.61 169 VAL A C 1
ATOM 1449 O O . VAL A 1 181 ? 33.029 11.895 20.748 1.00 25.95 169 VAL A O 1
ATOM 1453 N N . ASP A 1 182 ? 34.714 12.183 22.211 1.00 28.65 170 ASP A N 1
ATOM 1454 C CA . ASP A 1 182 ? 34.308 11.107 23.119 1.00 30.09 170 ASP A CA 1
ATOM 1455 C C . ASP A 1 182 ? 32.898 11.343 23.681 1.00 31.10 170 ASP A C 1
ATOM 1456 O O . ASP A 1 182 ? 32.111 10.412 23.782 1.00 31.15 170 ASP A O 1
ATOM 1461 N N . LEU A 1 183 ? 32.592 12.593 24.036 1.00 31.33 171 LEU A N 1
ATOM 1462 C CA . LEU A 1 183 ? 31.243 12.981 24.455 1.00 30.57 171 LEU A CA 1
ATOM 1463 C C . LEU A 1 183 ? 30.208 12.586 23.403 1.00 29.41 171 LEU A C 1
ATOM 1464 O O . LEU A 1 183 ? 29.210 11.947 23.726 1.00 28.57 171 LEU A O 1
ATOM 1469 N N . GLY A 1 184 ? 30.474 12.963 22.151 1.00 27.52 172 GLY A N 1
ATOM 1470 C CA . GLY A 1 184 ? 29.587 12.658 21.042 1.00 27.85 172 GLY A CA 1
ATOM 1471 C C . GLY A 1 184 ? 29.412 11.166 20.840 1.00 26.67 172 GLY A C 1
ATOM 1472 O O . GLY A 1 184 ? 28.308 10.708 20.580 1.00 26.36 172 GLY A O 1
ATOM 1473 N N . ILE A 1 185 ? 30.513 10.421 20.939 1.00 27.28 173 ILE A N 1
ATOM 1474 C CA . ILE A 1 185 ? 30.490 8.958 20.808 1.00 28.30 173 ILE A CA 1
ATOM 1475 C C . ILE A 1 185 ? 29.547 8.334 21.849 1.00 29.37 173 ILE A C 1
ATOM 1476 O O . ILE A 1 185 ? 28.649 7.566 21.503 1.00 29.23 173 ILE A O 1
ATOM 1481 N N . ALA A 1 186 ? 29.748 8.681 23.120 1.00 28.68 174 ALA A N 1
ATOM 1482 C CA . ALA A 1 186 ? 28.913 8.164 24.197 1.00 28.26 174 ALA A CA 1
ATOM 1483 C C . ALA A 1 186 ? 27.455 8.597 24.024 1.00 29.29 174 ALA A C 1
ATOM 1484 O O . ALA A 1 186 ? 26.530 7.817 24.266 1.00 28.70 174 ALA A O 1
ATOM 1486 N N . LEU A 1 187 ? 27.256 9.840 23.601 1.00 29.49 175 LEU A N 1
ATOM 1487 C CA . LEU A 1 187 ? 25.909 10.380 23.403 1.00 29.90 175 LEU A CA 1
ATOM 1488 C C . LEU A 1 187 ? 25.152 9.606 22.331 1.00 29.22 175 LEU A C 1
ATOM 1489 O O . LEU A 1 187 ? 23.938 9.407 22.455 1.00 25.13 175 LEU A O 1
ATOM 1494 N N . SER A 1 188 ? 25.869 9.155 21.300 1.00 27.47 176 SER A N 1
ATOM 1495 C CA . SER A 1 188 ? 25.279 8.311 20.255 1.00 27.77 176 SER A CA 1
ATOM 1496 C C . SER A 1 188 ? 24.739 7.004 20.818 1.00 27.71 176 SER A C 1
ATOM 1497 O O . SER A 1 188 ? 23.645 6.572 20.441 1.00 29.58 176 SER A O 1
ATOM 1500 N N . HIS A 1 189 ? 25.484 6.376 21.727 1.00 26.86 177 HIS A N 1
ATOM 1501 C CA . HIS A 1 189 ? 25.014 5.146 22.379 1.00 26.84 177 HIS A CA 1
ATOM 1502 C C . HIS A 1 189 ? 23.769 5.374 23.213 1.00 26.17 177 HIS A C 1
ATOM 1503 O O . HIS A 1 189 ? 22.847 4.563 23.191 1.00 26.78 177 HIS A O 1
ATOM 1510 N N . ALA A 1 190 ? 23.748 6.466 23.977 1.00 26.55 178 ALA A N 1
ATOM 1511 C CA . ALA A 1 190 ? 22.607 6.770 24.828 1.00 27.09 178 ALA A CA 1
ATOM 1512 C C . ALA A 1 190 ? 21.383 7.091 23.969 1.00 27.81 178 ALA A C 1
ATOM 1513 O O . ALA A 1 190 ? 20.286 6.616 24.225 1.00 28.09 178 ALA A O 1
ATOM 1515 N N . TYR A 1 191 ? 21.592 7.896 22.939 1.00 29.51 179 TYR A N 1
ATOM 1516 C CA . TYR A 1 191 ? 20.529 8.246 22.009 1.00 29.03 179 TYR A CA 1
ATOM 1517 C C . TYR A 1 191 ? 19.918 7.018 21.319 1.00 28.13 179 TYR A C 1
ATOM 1518 O O . TYR A 1 191 ? 18.709 6.825 21.326 1.00 27.63 179 TYR A O 1
ATOM 1527 N N . LEU A 1 192 ? 20.766 6.183 20.733 1.00 28.27 180 LEU A N 1
ATOM 1528 C CA . LEU A 1 192 ? 20.302 5.005 20.000 1.00 28.66 180 LEU A CA 1
ATOM 1529 C C . LEU A 1 192 ? 19.614 3.957 20.891 1.00 27.22 180 LEU A C 1
ATOM 1530 O O . LEU A 1 192 ? 18.633 3.345 20.481 1.00 25.49 180 LEU A O 1
ATOM 1535 N N . THR A 1 193 ? 20.109 3.744 22.106 1.00 26.98 181 THR A N 1
ATOM 1536 C CA . THR A 1 193 ? 19.474 2.770 23.003 1.00 27.31 181 THR A CA 1
ATOM 1537 C C . THR A 1 193 ? 18.168 3.310 23.576 1.00 27.03 181 THR A C 1
ATOM 1538 O O . THR A 1 193 ? 17.169 2.580 23.669 1.00 25.95 181 THR A O 1
ATOM 1542 N N . ALA A 1 194 ? 18.149 4.600 23.914 1.00 28.09 182 ALA A N 1
ATOM 1543 C CA . ALA A 1 194 ? 16.918 5.237 24.394 1.00 28.17 182 ALA A CA 1
ATOM 1544 C C . ALA A 1 194 ? 15.814 5.226 23.327 1.00 29.67 182 ALA A C 1
ATOM 1545 O O . ALA A 1 194 ? 14.636 5.032 23.637 1.00 29.88 182 ALA A O 1
ATOM 1547 N N . ARG A 1 195 ? 16.211 5.422 22.073 1.00 30.03 183 ARG A N 1
ATOM 1548 C CA . ARG A 1 195 ? 15.295 5.400 20.943 1.00 32.79 183 ARG A CA 1
ATOM 1549 C C . ARG A 1 195 ? 14.637 4.026 20.818 1.00 32.98 183 ARG A C 1
ATOM 1550 O O . ARG A 1 195 ? 13.421 3.925 20.636 1.00 30.49 183 ARG A O 1
ATOM 1558 N N . GLU A 1 196 ? 15.459 2.984 20.928 1.00 33.57 184 GLU A N 1
ATOM 1559 C CA . GLU A 1 196 ? 14.989 1.597 20.938 1.00 33.50 184 GLU A CA 1
ATOM 1560 C C . GLU A 1 196 ? 14.083 1.287 22.136 1.00 32.60 184 GLU A C 1
ATOM 1561 O O . GLU A 1 196 ? 13.013 0.693 21.967 1.00 34.33 184 GLU A O 1
ATOM 1567 N N . ILE A 1 197 ? 14.511 1.670 23.336 1.00 31.79 185 ILE A N 1
ATOM 1568 C CA . ILE A 1 197 ? 13.777 1.350 24.555 1.00 32.90 185 ILE A CA 1
ATOM 1569 C C . ILE A 1 197 ? 12.411 2.023 24.601 1.00 34.37 185 ILE A C 1
ATOM 1570 O O . ILE A 1 197 ? 11.408 1.365 24.853 1.00 31.85 185 ILE A O 1
ATOM 1575 N N . PHE A 1 198 ? 12.378 3.326 24.346 1.00 34.76 186 PHE A N 1
ATOM 1576 C CA . PHE A 1 198 ? 11.159 4.110 24.540 1.00 35.56 186 PHE A CA 1
ATOM 1577 C C . PHE A 1 198 ? 10.318 4.160 23.293 1.00 36.87 186 PHE A C 1
ATOM 1578 O O . PHE A 1 198 ? 9.158 4.571 23.350 1.00 38.99 186 PHE A O 1
ATOM 1586 N N . LYS A 1 199 ? 10.891 3.702 22.177 1.00 38.04 187 LYS A N 1
ATOM 1587 C CA . LYS A 1 199 ? 10.236 3.709 20.875 1.00 38.88 187 LYS A CA 1
ATOM 1588 C C . LYS A 1 199 ? 9.776 5.118 20.493 1.00 37.82 187 LYS A C 1
ATOM 1589 O O . LYS A 1 199 ? 8.768 5.289 19.811 1.00 37.07 187 LYS A O 1
ATOM 1595 N N . ARG A 1 200 ? 10.524 6.118 20.949 1.00 37.36 188 ARG A N 1
ATOM 1596 C CA . ARG A 1 200 ? 10.295 7.513 20.588 1.00 38.10 188 ARG A CA 1
ATOM 1597 C C . ARG A 1 200 ? 11.649 8.112 20.234 1.00 37.29 188 ARG A C 1
ATOM 1598 O O . ARG A 1 200 ? 12.689 7.588 20.619 1.00 38.03 188 ARG A O 1
ATOM 1606 N N . GLU A 1 201 ? 11.621 9.241 19.548 1.00 37.05 189 GLU A N 1
ATOM 1607 C CA . GLU A 1 201 ? 12.818 9.993 19.216 1.00 36.21 189 GLU A CA 1
ATOM 1608 C C . GLU A 1 201 ? 13.294 10.854 20.403 1.00 35.59 189 GLU A C 1
ATOM 1609 O O . GLU A 1 201 ? 12.648 11.854 20.706 1.00 35.48 189 GLU A O 1
ATOM 1615 N N . PRO A 1 202 ? 14.408 10.517 21.067 1.00 34.25 190 PRO A N 1
ATOM 1616 C CA . PRO A 1 202 ? 14.923 11.376 22.149 1.00 33.69 190 PRO A CA 1
ATOM 1617 C C . PRO A 1 202 ? 15.330 12.743 21.611 1.00 31.90 190 PRO A C 1
ATOM 1618 O O . PRO A 1 202 ? 15.691 12.855 20.434 1.00 30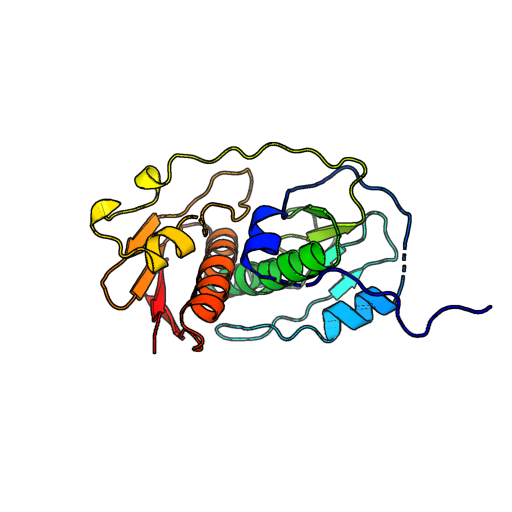.56 190 PRO A O 1
ATOM 1622 N N . VAL A 1 203 ? 15.244 13.772 22.450 1.00 29.19 191 VAL A N 1
ATOM 1623 C CA . VAL A 1 203 ? 15.675 15.110 22.069 1.00 30.63 191 VAL A CA 1
ATOM 1624 C C . VAL A 1 203 ? 17.008 15.389 22.743 1.00 30.32 191 VAL A C 1
ATOM 1625 O O . VAL A 1 203 ? 17.148 15.174 23.942 1.00 30.51 191 VAL A O 1
ATOM 1629 N N . ILE A 1 204 ? 17.967 15.884 21.965 1.00 29.27 192 ILE A N 1
ATOM 1630 C CA . ILE A 1 204 ? 19.297 16.163 22.453 1.00 30.93 192 ILE A CA 1
ATOM 1631 C C . ILE A 1 204 ? 19.444 17.659 22.583 1.00 30.94 192 ILE A C 1
ATOM 1632 O O . ILE A 1 204 ? 19.184 18.389 21.620 1.00 28.50 192 ILE A O 1
ATOM 1637 N N . GLN A 1 205 ? 19.896 18.101 23.756 1.00 30.84 193 GLN A N 1
ATOM 1638 C CA . GLN A 1 205 ? 20.071 19.516 24.046 1.00 33.74 193 GLN A CA 1
ATOM 1639 C C . GLN A 1 205 ? 21.401 19.782 24.733 1.00 33.10 193 GLN A C 1
ATOM 1640 O O . GLN A 1 205 ? 21.749 19.105 25.699 1.00 32.05 193 GLN A O 1
ATOM 1646 N N . LYS A 1 206 ? 22.136 20.779 24.233 1.00 33.06 194 LYS A N 1
ATOM 1647 C CA . LYS A 1 206 ? 23.372 21.208 24.874 1.00 33.09 194 LYS A CA 1
ATOM 1648 C C . LYS A 1 206 ? 23.007 21.977 26.126 1.00 31.65 194 LYS A C 1
ATOM 1649 O O . LYS A 1 206 ? 22.086 22.785 26.104 1.00 33.30 194 LYS A O 1
ATOM 1655 N N . ARG A 1 207 ? 23.727 21.703 27.210 1.00 32.93 195 ARG A N 1
ATOM 1656 C CA . ARG A 1 207 ? 23.524 22.354 28.502 1.00 33.79 195 ARG A CA 1
ATOM 1657 C C . ARG A 1 207 ? 24.858 22.882 29.006 1.00 36.10 195 ARG A C 1
ATOM 1658 O O . ARG A 1 207 ? 25.770 22.103 29.288 1.00 38.69 195 ARG A O 1
ATOM 1666 N N . GLY A 1 208 ? 24.977 24.202 29.113 1.00 38.03 196 GLY A N 1
ATOM 1667 C CA . GLY A 1 208 ? 26.215 24.828 29.578 1.00 38.64 196 GLY A CA 1
ATOM 1668 C C . GLY A 1 208 ? 27.377 24.572 28.635 1.00 38.10 196 GLY A C 1
ATOM 1669 O O . GLY A 1 208 ? 27.193 24.523 27.422 1.00 37.32 196 GLY A O 1
ATOM 1670 N N . GLU A 1 209 ? 28.569 24.387 29.201 1.00 38.44 197 GLU A N 1
ATOM 1671 C CA . GLU A 1 209 ? 29.816 24.384 28.425 1.00 39.06 197 GLU A CA 1
ATOM 1672 C C . GLU A 1 209 ? 30.204 23.010 27.899 1.00 37.04 197 GLU A C 1
ATOM 1673 O O . GLU A 1 209 ? 30.792 22.911 26.826 1.00 36.34 197 GLU A O 1
ATOM 1679 N N . ASP A 1 210 ? 29.900 21.954 28.651 1.00 34.22 198 ASP A N 1
ATOM 1680 C CA . ASP A 1 210 ? 30.436 20.625 28.320 1.00 34.34 198 ASP A CA 1
ATOM 1681 C C . ASP A 1 210 ? 29.493 19.466 28.626 1.00 32.25 198 ASP A C 1
ATOM 1682 O O . ASP A 1 210 ? 29.940 18.356 28.893 1.00 30.37 198 ASP A O 1
ATOM 1687 N N . THR A 1 211 ? 28.189 19.730 28.559 1.00 30.97 199 THR A N 1
ATOM 1688 C CA . THR A 1 211 ? 27.176 18.735 28.862 1.00 30.79 199 THR A CA 1
ATOM 1689 C C . THR A 1 211 ? 26.154 18.704 27.750 1.00 30.79 199 THR A C 1
ATOM 1690 O O . THR A 1 211 ? 25.770 19.748 27.226 1.00 30.45 199 THR A O 1
ATOM 1694 N N . TYR A 1 212 ? 25.718 17.500 27.408 1.00 29.97 200 TYR A N 1
ATOM 1695 C CA . TYR A 1 212 ? 24.588 17.305 26.510 1.00 30.20 200 TYR A CA 1
ATOM 1696 C C . TYR A 1 212 ? 23.611 16.411 27.239 1.00 31.95 200 TYR A C 1
ATOM 1697 O O . TYR A 1 212 ? 24.011 15.401 27.813 1.00 30.26 200 TYR A O 1
ATOM 1706 N N . CYS A 1 213 ? 22.344 16.817 27.248 1.00 32.47 201 CYS A N 1
ATOM 1707 C CA . CYS A 1 213 ? 21.294 16.053 27.893 1.00 34.44 201 CYS A CA 1
ATOM 1708 C C . CYS A 1 213 ? 20.366 15.477 26.855 1.00 33.01 201 CYS A C 1
ATOM 1709 O O . CYS A 1 213 ? 20.086 16.094 25.822 1.00 33.19 201 CYS A O 1
ATOM 1712 N N . LEU A 1 214 ? 19.899 14.277 27.155 1.00 32.73 202 LEU A N 1
ATOM 1713 C CA . LEU A 1 214 ? 18.958 13.572 26.332 1.00 35.47 202 LEU A CA 1
ATOM 1714 C C . LEU A 1 214 ? 17.619 13.594 27.043 1.00 32.13 202 LEU A C 1
ATOM 1715 O O . LEU A 1 214 ? 17.504 13.079 28.153 1.00 29.69 202 LEU A O 1
ATOM 1720 N N . ILE A 1 215 ? 16.615 14.206 26.426 1.00 30.17 203 ILE A N 1
ATOM 1721 C CA . ILE A 1 215 ? 15.258 14.068 26.931 1.00 31.52 203 ILE A CA 1
ATOM 1722 C C . ILE A 1 215 ? 14.766 12.705 26.416 1.00 31.16 203 ILE A C 1
ATOM 1723 O O . ILE A 1 215 ? 14.545 12.523 25.223 1.00 30.78 203 ILE A O 1
ATOM 1728 N N . LEU A 1 216 ? 14.606 11.765 27.337 1.00 31.64 204 LEU A N 1
ATOM 1729 C CA . LEU A 1 216 ? 14.497 10.346 27.008 1.00 33.11 204 LEU A CA 1
ATOM 1730 C C . LEU A 1 216 ? 13.187 9.938 26.369 1.00 33.79 204 LEU A C 1
ATOM 1731 O O . LEU A 1 216 ? 13.184 9.199 25.391 1.00 35.72 204 LEU A O 1
ATOM 1736 N N . ASN A 1 217 ? 12.075 10.389 26.939 1.00 33.38 205 ASN A N 1
ATOM 1737 C CA . ASN A 1 217 ? 10.751 9.934 26.476 1.00 35.83 205 ASN A CA 1
ATOM 1738 C C . ASN A 1 217 ? 9.910 11.150 26.129 1.00 36.96 205 ASN A C 1
ATOM 1739 O O . ASN A 1 217 ? 8.947 11.462 26.825 1.00 35.98 205 ASN A O 1
ATOM 1744 N N . PRO A 1 218 ? 10.304 11.872 25.077 1.00 39.81 206 PRO A N 1
ATOM 1745 C CA . PRO A 1 218 ? 9.663 13.137 24.751 1.00 42.75 206 PRO A CA 1
ATOM 1746 C C . PRO A 1 218 ? 8.325 12.931 24.058 1.00 46.09 206 PRO A C 1
ATOM 1747 O O . PRO A 1 218 ? 8.288 12.422 22.935 1.00 49.73 206 PRO A O 1
#

InterPro domains:
  IPR000415 Nitroreductase-like [G3DSA:3.40.109.10] (1-110)
  IPR000415 Nitroreductase-like [SSF55469] (2-206)
  IPR029478 Putative nitroreductase TM1586 [PF14512] (2-182)

Sequence (213 aa):
GSDKIHHHHHHNIFEAIENRHSVRDFLERKPERVKDDIENLLVKFITKKLDWKINLSSFPSYIYAKAEKHFDELVEYGFQGEQIVLFLTAQGFGTCWARSPHPDVPYIIVFGYPRTRNFTRKRRPITSFLENDLEELPPEIVKIVETILAPSALNRQPWKIKYTGGELCISSERPVDLGIALSHAYLTAREIFKREPVIQKRGEDTYCLILNP